Protein AF-A0A382STE0-F1 (afdb_monomer)

InterPro domains:
  IPR019546 Twin-arginine translocation pathway, signal sequence, bacterial/archaeal [TIGR01409] (2-25)

Secondary structure (DSSP, 8-state):
--HHHHHHHHHHHHHHHH---S-------PPP--S--------TT---HHHHTS---BSSTT-SS-SSSSBGGG-EEETTEEE-S-TTHHHHHHHHGGG---------S---HHHHHHHHHHS-SSTTPPPHHHHHHHT-SS--SSS-EE-SSS---TTSS--EE-SSHHHHHHHH-TTBSSTT---BSS-HHHHHHHHHT-

pLDDT: mean 85.58, std 11.62, range [49.97, 97.25]

Radius of gyration: 27.82 Å; Cα contacts (8 Å, |Δi|>4): 206; chains: 1; bounding box: 69×37×85 Å

Solvent-accessible surface area (backbone atoms only — not comparable to full-atom values): 12808 Å² total; per-residue (Å²): 135,62,70,71,58,51,53,56,51,52,53,53,53,52,46,64,76,66,50,75,88,56,87,70,77,78,87,75,58,71,76,78,83,85,68,87,83,84,85,86,84,76,67,82,91,65,74,63,49,47,62,50,71,55,47,45,44,24,93,50,97,80,55,79,87,52,89,35,93,52,48,49,86,57,48,42,79,54,86,97,40,47,34,24,84,43,93,64,43,61,64,49,47,71,73,38,50,95,80,58,84,87,76,95,74,79,91,56,90,60,89,46,67,73,49,28,51,38,15,77,40,41,81,36,77,59,84,61,55,36,10,57,68,30,48,60,42,35,71,46,90,81,62,61,99,74,53,34,76,41,75,62,94,58,72,40,27,70,78,56,41,75,75,45,78,41,94,48,71,66,56,51,44,36,65,75,36,74,56,35,74,40,68,91,44,90,55,49,80,59,56,68,78,52,49,54,54,53,61,75,70,96

Foldseek 3Di:
DDPVVVVVVVVVVVCVVVPPPDPPQPPPPPDDDPDDDDDDDDPPVDDPCCQAFVPFADCDPPDPPGPDDHHPVQFDDQPPTTHHPDPPRVVVCVVCVVPDDDDPDDDQVDPDPLQSLVCVQQVDSDPQRAGPQLVVLLVDPDHDPASAEDQDSGHRNNPSDDYDHDVDVLVVLCVVCVQAPGSVDPHGPDDPVVVVVVVVSD

Structure (mmCIF, N/CA/C/O backbone):
data_AF-A0A382STE0-F1
#
_entry.id   AF-A0A382STE0-F1
#
loop_
_atom_site.group_PDB
_atom_site.id
_atom_site.type_symbol
_atom_site.label_atom_id
_atom_site.label_alt_id
_atom_site.label_comp_id
_atom_site.label_asym_id
_atom_site.label_entity_id
_atom_site.label_seq_id
_atom_site.pdbx_PDB_ins_code
_atom_site.Cartn_x
_atom_site.Cartn_y
_atom_site.Cartn_z
_atom_site.occupancy
_atom_site.B_iso_or_equiv
_atom_site.auth_seq_id
_atom_site.auth_comp_id
_atom_site.auth_asym_id
_atom_site.auth_atom_id
_atom_site.pdbx_PDB_model_num
ATOM 1 N N . MET A 1 1 ? -41.209 17.299 59.995 1.00 57.88 1 MET A N 1
ATOM 2 C CA . MET A 1 1 ? -40.046 16.485 59.567 1.00 57.88 1 MET A CA 1
ATOM 3 C C . MET A 1 1 ? -38.788 17.028 60.222 1.00 57.88 1 MET A C 1
ATOM 5 O O . MET A 1 1 ? -38.593 18.236 60.226 1.00 57.88 1 MET A O 1
ATOM 9 N N . ASP A 1 2 ? -37.964 16.154 60.795 1.00 85.38 2 ASP A N 1
ATOM 10 C CA . ASP A 1 2 ? -36.730 16.538 61.486 1.00 85.38 2 ASP A CA 1
ATOM 11 C C . ASP A 1 2 ? -35.580 16.679 60.471 1.00 85.38 2 ASP A C 1
ATOM 13 O O . ASP A 1 2 ? -35.179 15.698 59.835 1.00 85.38 2 ASP A O 1
ATOM 17 N N . ARG A 1 3 ? -35.066 17.904 60.288 1.00 85.25 3 ARG A N 1
ATOM 18 C CA . ARG A 1 3 ? -34.041 18.250 59.278 1.00 85.25 3 ARG A CA 1
ATOM 19 C C . ARG A 1 3 ? -32.791 17.374 59.405 1.00 85.25 3 ARG A C 1
ATOM 21 O O . ARG A 1 3 ? -32.165 17.027 58.406 1.00 85.25 3 ARG A O 1
ATOM 28 N N . ARG A 1 4 ? -32.469 16.944 60.628 1.00 85.81 4 ARG A N 1
ATOM 29 C CA . ARG A 1 4 ? -31.326 16.069 60.914 1.00 85.81 4 ARG A CA 1
ATOM 30 C C . ARG A 1 4 ? -31.538 14.640 60.401 1.00 85.81 4 ARG A C 1
ATOM 32 O O . ARG A 1 4 ? -30.574 14.001 59.990 1.00 85.81 4 ARG A O 1
ATOM 39 N N . LYS A 1 5 ? -32.776 14.134 60.399 1.00 81.94 5 LYS A N 1
ATOM 40 C CA . LYS A 1 5 ? -33.103 12.813 59.829 1.00 81.94 5 LYS A CA 1
ATOM 41 C C . LYS A 1 5 ? -33.062 12.839 58.304 1.00 81.94 5 LYS A C 1
ATOM 43 O O . LYS A 1 5 ? -32.545 11.902 57.709 1.00 81.94 5 LYS A O 1
ATOM 48 N N . PHE A 1 6 ? -33.530 13.925 57.690 1.00 82.31 6 PHE A N 1
ATOM 49 C CA . PHE A 1 6 ? -33.483 14.096 56.237 1.00 82.31 6 PHE A CA 1
ATOM 50 C C . PHE A 1 6 ? -32.045 14.087 55.701 1.00 82.31 6 PHE A C 1
ATOM 52 O O . PHE A 1 6 ? -31.744 13.308 54.804 1.00 82.31 6 PHE A O 1
ATOM 59 N N . ILE A 1 7 ? -31.137 14.866 56.305 1.00 81.56 7 ILE A N 1
ATOM 60 C CA . ILE A 1 7 ? -29.724 14.900 55.887 1.00 81.56 7 ILE A CA 1
ATOM 61 C C . ILE A 1 7 ? -29.059 13.524 56.033 1.00 81.56 7 ILE A C 1
ATOM 63 O O . ILE A 1 7 ? -28.327 13.119 55.140 1.00 81.56 7 ILE A O 1
ATOM 67 N N . LYS A 1 8 ? -29.349 12.778 57.111 1.00 80.31 8 LYS A N 1
ATOM 68 C CA . LYS A 1 8 ? -28.814 11.419 57.319 1.00 80.31 8 LYS A CA 1
ATOM 69 C C . LYS A 1 8 ? -29.299 10.415 56.269 1.00 80.31 8 LYS A C 1
ATOM 71 O O . LYS A 1 8 ? -28.526 9.572 55.834 1.00 80.31 8 LYS A O 1
ATOM 76 N N . LEU A 1 9 ? -30.570 10.491 55.875 1.00 80.00 9 LEU A N 1
ATOM 77 C CA . LEU A 1 9 ? -31.117 9.635 54.819 1.00 80.00 9 LEU A CA 1
ATOM 78 C C . LEU A 1 9 ? -30.589 10.028 53.434 1.00 80.00 9 LEU A C 1
ATOM 80 O O . LEU A 1 9 ? -30.253 9.150 52.648 1.00 80.00 9 LEU 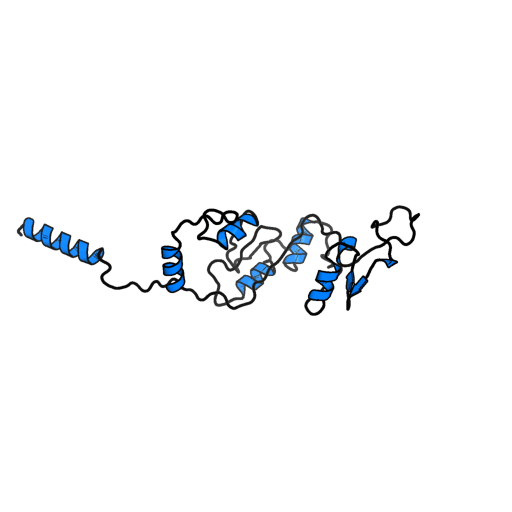A O 1
ATOM 84 N N . ALA A 1 10 ? -30.462 11.327 53.154 1.00 76.81 10 ALA A N 1
ATOM 85 C CA . ALA A 1 10 ? -29.923 11.821 51.890 1.00 76.81 10 ALA A CA 1
ATOM 86 C C . ALA A 1 10 ? -28.441 11.447 51.702 1.00 76.81 10 ALA A C 1
ATOM 88 O O . ALA A 1 10 ? -28.048 11.060 50.603 1.00 76.81 10 ALA A O 1
ATOM 89 N N . SER A 1 11 ? -27.625 11.493 52.762 1.00 69.62 11 SER A N 1
ATOM 90 C CA . SER A 1 11 ? -26.219 11.074 52.693 1.00 69.62 11 SER A CA 1
ATOM 91 C C . SER A 1 11 ? -26.050 9.558 52.541 1.00 69.62 11 SER A C 1
ATOM 93 O O . SER A 1 11 ? -25.183 9.123 51.786 1.00 69.62 11 SER A O 1
ATOM 95 N N . LEU A 1 12 ? -26.906 8.748 53.175 1.00 65.38 12 LEU A N 1
ATOM 96 C CA . LEU A 1 12 ? -26.939 7.292 52.968 1.00 65.38 12 LEU A CA 1
ATOM 97 C C . LEU A 1 12 ? -27.383 6.911 51.544 1.00 65.38 12 LEU A C 1
ATOM 99 O O . LEU A 1 12 ? -26.774 6.033 50.938 1.00 65.38 12 LEU A O 1
ATOM 103 N N . ALA A 1 13 ? -28.383 7.599 50.984 1.00 65.56 13 ALA A N 1
ATOM 104 C CA . ALA A 1 13 ? -28.821 7.390 49.600 1.00 65.56 13 ALA A CA 1
ATOM 105 C C . ALA A 1 13 ? -27.763 7.842 48.569 1.00 65.56 13 ALA A C 1
ATOM 107 O O . ALA A 1 13 ? -27.580 7.203 47.533 1.00 65.56 13 ALA A O 1
ATOM 108 N N . GLY A 1 14 ? -27.021 8.916 48.862 1.00 60.41 14 GLY A N 1
ATOM 109 C CA . GLY A 1 14 ? -25.887 9.360 48.043 1.00 60.41 14 GLY A CA 1
ATOM 110 C C . GLY A 1 14 ? -24.729 8.353 48.028 1.00 60.41 14 GLY A C 1
ATOM 111 O O . GLY A 1 14 ? -24.116 8.128 46.983 1.00 60.41 14 GLY A O 1
ATOM 112 N N . LEU A 1 15 ? -24.469 7.687 49.158 1.00 57.78 15 LEU A N 1
ATOM 113 C CA . LEU A 1 15 ? -23.477 6.610 49.265 1.00 57.78 15 LEU A CA 1
ATOM 114 C C . LEU A 1 15 ? -23.899 5.332 48.525 1.00 57.78 15 LEU A C 1
ATOM 116 O O . LEU A 1 15 ? -23.037 4.669 47.957 1.00 57.78 15 LEU A O 1
ATOM 120 N N . SER A 1 16 ? -25.193 5.003 48.448 1.00 57.22 16 SER A N 1
ATOM 121 C CA . SER A 1 16 ? -25.655 3.851 47.654 1.00 57.22 16 SER A CA 1
ATOM 122 C C . SER A 1 16 ? -25.651 4.105 46.140 1.00 57.22 16 SER A C 1
ATOM 124 O O . SER A 1 16 ? -25.619 3.154 45.368 1.00 57.22 16 SER A O 1
ATOM 126 N N . LEU A 1 17 ? -25.668 5.372 45.704 1.00 55.94 17 LEU A N 1
ATOM 127 C CA . LEU A 1 17 ? -25.545 5.754 44.288 1.00 55.94 17 LEU A CA 1
ATOM 128 C C . LEU A 1 17 ? -24.086 5.882 43.816 1.00 55.94 17 LEU A C 1
ATOM 130 O O . LEU A 1 17 ? -23.826 5.813 42.617 1.00 55.94 17 LEU A O 1
ATOM 134 N N . THR A 1 18 ? -23.135 6.068 44.738 1.00 56.75 18 THR A N 1
ATOM 135 C CA . THR A 1 18 ? -21.701 6.245 44.429 1.00 56.75 18 THR A CA 1
ATOM 136 C C . THR A 1 18 ? -20.853 5.026 44.794 1.00 56.75 18 THR A C 1
ATOM 138 O O . THR A 1 18 ? -19.838 4.762 44.148 1.00 56.75 18 THR A O 1
ATOM 141 N N . GLY A 1 19 ? -21.281 4.234 45.780 1.00 52.38 19 GLY A N 1
ATOM 142 C CA . GLY A 1 19 ? -20.666 2.966 46.141 1.00 52.38 19 GLY A CA 1
ATOM 143 C C . GLY A 1 19 ? -21.025 1.890 45.125 1.00 52.38 19 GLY A C 1
ATOM 144 O O . GLY A 1 19 ? -22.097 1.294 45.187 1.00 52.38 19 GLY A O 1
ATOM 145 N N . SER A 1 20 ? -20.115 1.621 44.192 1.00 54.19 20 SER A N 1
ATOM 146 C CA . SER A 1 20 ? -20.195 0.460 43.300 1.00 54.19 20 SER A CA 1
ATOM 147 C C . SER A 1 20 ? -19.995 -0.824 44.121 1.00 54.19 20 SER A C 1
ATOM 149 O O . SER A 1 20 ? -18.906 -1.380 44.154 1.00 54.19 20 SER A O 1
ATO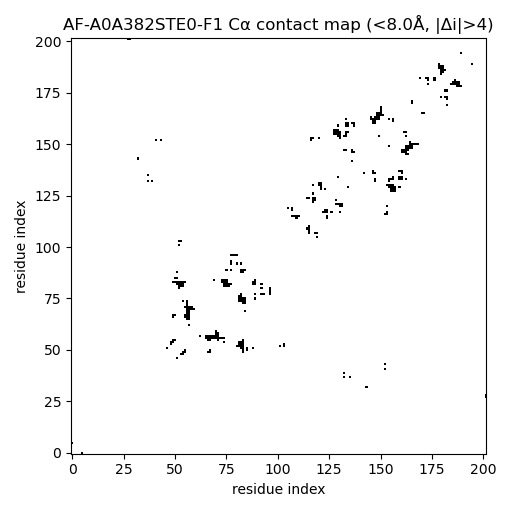M 151 N N . ALA A 1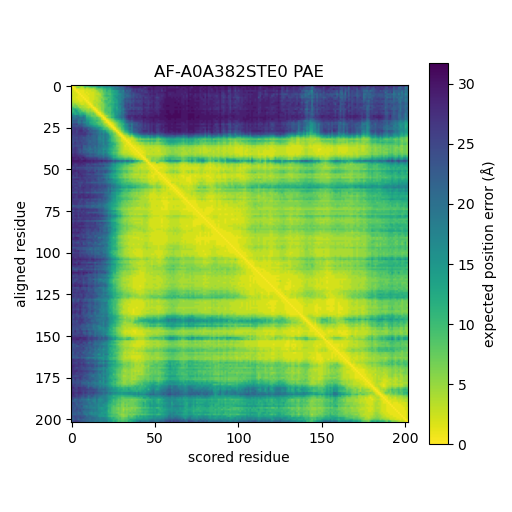 21 ? -21.028 -1.265 44.847 1.00 59.53 21 ALA A N 1
ATOM 152 C CA . ALA A 1 21 ? -21.003 -2.478 45.676 1.00 59.53 21 ALA A CA 1
ATOM 153 C C . ALA A 1 21 ? -21.113 -3.776 44.855 1.00 59.53 21 ALA A C 1
ATOM 155 O O . ALA A 1 21 ? -20.986 -4.870 45.396 1.00 59.53 21 ALA A O 1
ATOM 156 N N . PHE A 1 22 ? -21.336 -3.654 43.548 1.00 57.84 22 PHE A N 1
ATOM 157 C CA . PHE A 1 22 ? -21.327 -4.767 42.616 1.00 57.84 22 PHE A CA 1
ATOM 158 C C . PHE A 1 22 ? -20.125 -4.610 41.691 1.00 57.84 22 PHE A C 1
ATOM 160 O O . PHE A 1 22 ? -19.931 -3.506 41.166 1.00 57.84 22 PHE A O 1
ATOM 167 N N . PRO A 1 23 ? -19.325 -5.670 41.467 1.00 56.34 23 PRO A N 1
ATOM 168 C CA . PRO A 1 23 ? -18.342 -5.653 40.400 1.00 56.34 23 PRO A CA 1
ATOM 169 C C . PRO A 1 23 ? -19.106 -5.364 39.111 1.00 56.34 23 PRO A C 1
ATOM 171 O O . PRO A 1 23 ? -19.897 -6.183 38.644 1.00 56.34 23 PRO A O 1
ATOM 174 N N . ARG A 1 24 ? -18.931 -4.159 38.560 1.00 57.19 24 ARG A N 1
ATOM 175 C CA . ARG A 1 24 ? -19.343 -3.915 37.184 1.00 57.19 24 ARG A CA 1
ATOM 176 C C . ARG A 1 24 ? -18.464 -4.837 36.352 1.00 57.19 24 ARG A C 1
ATOM 178 O O . ARG A 1 24 ? -17.243 -4.697 36.458 1.00 57.19 24 ARG A O 1
ATOM 185 N N . PRO A 1 25 ? -19.028 -5.778 35.577 1.00 54.41 25 PRO A N 1
ATOM 186 C CA . PRO A 1 25 ? -18.217 -6.476 34.602 1.00 54.41 25 PRO A CA 1
ATOM 187 C C . PRO A 1 25 ? -17.551 -5.396 33.755 1.00 54.41 25 PRO A C 1
ATOM 189 O O . PRO A 1 25 ? -18.213 -4.477 33.262 1.00 54.41 25 PRO A O 1
ATOM 192 N N . LEU A 1 26 ? -16.226 -5.448 33.679 1.00 53.12 26 LEU A N 1
ATOM 193 C CA . LEU A 1 26 ? -15.481 -4.630 32.747 1.00 53.12 26 LEU A CA 1
ATOM 194 C C . LEU A 1 26 ? -15.868 -5.170 31.365 1.00 53.12 26 LEU A C 1
ATOM 196 O O . LEU A 1 26 ? -15.302 -6.150 30.900 1.00 53.12 26 LEU A O 1
ATOM 200 N N . LEU A 1 27 ? -16.904 -4.601 30.742 1.00 49.97 27 LEU A N 1
ATOM 201 C CA . LEU A 1 27 ? -17.409 -5.012 29.422 1.00 49.97 27 LEU A CA 1
ATOM 202 C C . LEU A 1 27 ? -16.452 -4.585 28.292 1.00 49.97 27 LEU A C 1
ATOM 204 O O . LEU A 1 27 ? -16.891 -4.166 27.226 1.00 49.97 27 LEU A O 1
ATOM 208 N N . ALA A 1 28 ? -15.145 -4.612 28.545 1.00 52.38 28 ALA A N 1
ATOM 209 C CA . ALA A 1 28 ? -14.129 -3.998 27.703 1.00 52.38 28 ALA A CA 1
ATOM 210 C C . ALA A 1 28 ? -13.093 -4.998 27.173 1.00 52.38 28 ALA A C 1
ATOM 212 O O . ALA A 1 28 ? -11.985 -4.593 26.833 1.00 52.38 28 ALA A O 1
ATOM 213 N N . SER A 1 29 ? -13.443 -6.278 27.048 1.00 51.91 29 SER A N 1
ATOM 214 C CA . SER A 1 29 ? -12.786 -7.145 26.070 1.00 51.91 29 SER A CA 1
ATOM 215 C C . SER A 1 29 ? -13.761 -7.414 24.927 1.00 51.91 29 SER A C 1
ATOM 217 O O . SER A 1 29 ? -14.450 -8.427 24.861 1.00 51.91 29 SER A O 1
ATOM 219 N N . THR A 1 30 ? -13.851 -6.470 23.984 1.00 55.94 30 THR A N 1
ATOM 220 C CA . THR A 1 30 ? -14.157 -6.907 22.616 1.00 55.94 30 THR A CA 1
ATOM 221 C C . THR A 1 30 ? -13.082 -7.924 22.241 1.00 55.94 30 THR A C 1
ATOM 223 O O . THR A 1 30 ? -11.904 -7.611 22.454 1.00 55.94 30 THR A O 1
ATOM 226 N N . PRO A 1 31 ? -13.451 -9.111 21.729 1.00 63.00 31 PRO A N 1
ATOM 227 C CA . PRO A 1 31 ? -12.475 -10.091 21.282 1.00 63.00 31 PRO A CA 1
ATOM 228 C C . PRO A 1 31 ? -11.462 -9.418 20.359 1.00 63.00 31 PRO A C 1
ATOM 230 O O . PRO A 1 31 ? -11.827 -8.565 19.541 1.00 63.00 31 PRO A O 1
ATOM 233 N N . SER A 1 32 ? -10.189 -9.783 20.501 1.00 71.25 32 SER A N 1
ATOM 234 C CA . SER A 1 32 ? -9.175 -9.390 19.527 1.00 71.25 32 SER A CA 1
ATOM 235 C C . SER A 1 32 ? -9.646 -9.809 18.139 1.00 71.25 32 SER A C 1
ATOM 237 O O . SER A 1 32 ? -10.194 -10.893 17.966 1.00 71.25 32 SER A O 1
ATOM 239 N N . PHE A 1 33 ? -9.457 -8.947 17.144 1.00 78.75 33 PHE A N 1
ATOM 240 C CA . PHE A 1 33 ? -9.843 -9.282 15.782 1.00 78.75 33 PHE A CA 1
ATOM 241 C C . PHE A 1 33 ? -9.010 -10.475 15.286 1.00 78.75 33 PHE A C 1
ATOM 243 O O . PHE A 1 33 ? -7.791 -10.372 15.162 1.00 78.75 33 PHE A O 1
ATOM 250 N N . GLU A 1 34 ? -9.679 -11.599 15.018 1.00 80.50 34 GLU A N 1
ATOM 251 C CA . GLU A 1 34 ? -9.050 -12.855 14.571 1.00 80.50 34 GLU A CA 1
ATOM 252 C C . GLU A 1 34 ? -8.951 -12.968 13.039 1.00 80.50 34 GLU A C 1
ATOM 254 O O . GLU A 1 34 ? -8.375 -13.914 12.505 1.00 80.50 34 GLU A O 1
ATOM 259 N N . GLY A 1 35 ? -9.540 -12.018 12.309 1.00 82.19 35 GLY A N 1
ATOM 260 C CA . GLY A 1 35 ? -9.515 -12.000 10.851 1.00 82.19 35 GLY A CA 1
ATOM 261 C C . GLY A 1 35 ? -8.209 -11.447 10.261 1.00 82.19 35 GLY A C 1
ATOM 262 O O . GLY A 1 35 ? -7.346 -10.937 10.976 1.00 82.19 35 GLY A O 1
ATOM 263 N N . PRO A 1 36 ? -8.069 -11.487 8.924 1.00 85.75 36 PRO A N 1
ATOM 264 C CA . PRO A 1 36 ? -6.917 -10.907 8.247 1.00 85.75 36 PRO A CA 1
ATOM 265 C C . PRO A 1 36 ? -6.960 -9.378 8.298 1.00 85.75 36 PRO A C 1
ATOM 267 O O . PRO A 1 36 ? -7.988 -8.762 7.996 1.00 85.75 36 PRO A O 1
ATOM 270 N N . TYR A 1 37 ? -5.819 -8.767 8.609 1.00 88.00 37 TYR A N 1
ATOM 271 C CA . TYR A 1 37 ? -5.611 -7.332 8.453 1.00 88.00 37 TYR A CA 1
ATOM 272 C C . TYR A 1 37 ? -5.312 -7.014 6.989 1.00 88.00 37 TYR A C 1
ATOM 274 O O . TYR A 1 37 ? -4.460 -7.645 6.368 1.00 88.00 37 TYR A O 1
ATOM 282 N N . TRP A 1 38 ? -6.007 -6.019 6.440 1.00 91.06 38 TRP A N 1
ATOM 283 C CA . TRP A 1 38 ? -5.773 -5.543 5.081 1.00 91.06 38 TRP A CA 1
ATOM 284 C C . TRP A 1 38 ? -4.927 -4.281 5.129 1.00 91.06 38 TRP A C 1
ATOM 286 O O . TRP A 1 38 ? -5.378 -3.242 5.608 1.00 91.06 38 TRP A O 1
ATOM 296 N N . VAL A 1 39 ? -3.701 -4.378 4.622 1.00 91.38 39 VAL A N 1
ATOM 297 C CA . VAL A 1 39 ? -2.791 -3.240 4.497 1.00 91.38 39 VAL A CA 1
ATOM 298 C C . VAL A 1 39 ? -2.772 -2.811 3.039 1.00 91.38 39 VAL A C 1
ATOM 300 O O . VAL A 1 39 ? -2.444 -3.594 2.151 1.00 91.38 39 VAL A O 1
ATOM 303 N N . THR A 1 40 ? -3.152 -1.564 2.784 1.00 91.75 40 THR A N 1
ATOM 304 C CA . THR A 1 40 ? -3.146 -0.976 1.444 1.00 91.75 40 THR A CA 1
ATOM 305 C C . THR A 1 40 ? -2.145 0.167 1.422 1.00 91.75 40 THR A C 1
ATOM 307 O O . THR A 1 40 ? -2.281 1.121 2.184 1.00 91.75 40 THR A O 1
ATOM 310 N N . ILE A 1 41 ? -1.125 0.062 0.571 1.00 90.06 41 ILE A N 1
ATOM 311 C CA . ILE A 1 41 ? -0.032 1.035 0.497 1.00 90.06 41 ILE A CA 1
ATOM 312 C C . ILE A 1 41 ? -0.100 1.738 -0.852 1.00 90.06 41 ILE A C 1
ATOM 314 O O . ILE A 1 41 ? -0.060 1.098 -1.901 1.00 90.06 41 ILE A O 1
ATOM 318 N N . HIS A 1 42 ? -0.170 3.066 -0.821 1.00 89.12 42 HIS A N 1
ATOM 319 C CA . HIS A 1 42 ? -0.014 3.896 -2.006 1.00 89.12 42 HIS A CA 1
ATOM 320 C C . HIS A 1 42 ? 1.345 4.594 -1.969 1.00 89.12 42 HIS A C 1
ATOM 322 O O . HIS A 1 42 ? 1.553 5.528 -1.198 1.00 89.12 42 HIS A O 1
ATOM 328 N N . ALA A 1 43 ? 2.262 4.159 -2.829 1.00 86.69 43 ALA A N 1
ATOM 329 C CA . ALA A 1 43 ? 3.557 4.803 -3.016 1.00 86.69 43 ALA A CA 1
ATOM 330 C C . ALA A 1 43 ? 3.437 6.029 -3.943 1.00 86.69 43 ALA A C 1
ATOM 332 O O . ALA A 1 43 ? 3.882 6.019 -5.093 1.00 86.69 43 ALA A O 1
ATOM 333 N N . GLY A 1 44 ? 2.785 7.087 -3.452 1.00 78.50 44 GLY A N 1
ATOM 334 C CA . GLY A 1 44 ? 2.686 8.365 -4.159 1.00 78.50 44 GLY A CA 1
ATOM 335 C C . GLY A 1 44 ? 4.070 9.000 -4.317 1.00 78.50 44 GLY A C 1
ATOM 336 O O . GLY A 1 44 ? 4.757 9.224 -3.328 1.00 78.50 44 GLY A O 1
ATOM 337 N N . GLY A 1 45 ? 4.491 9.261 -5.554 1.00 76.06 45 GLY A N 1
ATOM 338 C CA . GLY A 1 45 ? 5.865 9.681 -5.875 1.00 76.06 45 GLY A CA 1
ATOM 339 C C . GLY A 1 45 ? 6.676 8.626 -6.632 1.00 76.06 45 GLY A C 1
ATOM 340 O O . GLY A 1 45 ? 7.713 8.964 -7.188 1.00 76.06 45 GLY A O 1
ATOM 341 N N . GLY A 1 46 ? 6.147 7.401 -6.741 1.00 67.94 46 GLY A N 1
ATOM 342 C CA . GLY A 1 46 ? 6.661 6.347 -7.611 1.00 67.94 46 GLY A CA 1
ATOM 343 C C . GLY A 1 46 ? 7.674 5.440 -6.919 1.00 67.94 46 GLY A C 1
ATOM 344 O O . GLY A 1 46 ? 8.726 5.877 -6.466 1.00 67.94 46 GLY A O 1
ATOM 345 N N . TRP A 1 47 ? 7.368 4.147 -6.876 1.00 79.06 47 TRP A N 1
ATOM 346 C CA . TRP A 1 47 ? 8.420 3.135 -6.868 1.00 79.06 47 TRP A CA 1
ATOM 347 C C . TRP A 1 47 ? 8.921 2.989 -8.293 1.00 79.06 47 TRP A C 1
ATOM 349 O O . TRP A 1 47 ? 8.099 2.937 -9.205 1.00 79.06 47 TRP A O 1
ATOM 359 N N . ASP A 1 48 ? 10.234 2.923 -8.489 1.00 87.50 48 ASP A N 1
ATOM 360 C CA . ASP A 1 48 ? 10.787 2.588 -9.794 1.00 87.50 48 ASP A CA 1
ATOM 361 C C . ASP A 1 48 ? 10.556 1.088 -10.048 1.00 87.50 48 ASP A C 1
ATOM 363 O O . ASP A 1 48 ? 11.205 0.252 -9.405 1.00 87.50 48 ASP A O 1
ATOM 367 N N . PRO A 1 49 ? 9.640 0.702 -10.959 1.00 87.62 49 PRO A N 1
ATOM 368 C CA . PRO A 1 49 ? 9.362 -0.708 -11.212 1.00 87.62 49 PRO A CA 1
ATOM 369 C C . PRO A 1 49 ? 10.599 -1.423 -11.757 1.00 87.62 49 PRO A C 1
ATOM 371 O O . PRO A 1 49 ? 10.768 -2.623 -11.534 1.00 87.62 49 PRO A O 1
ATOM 374 N N . THR A 1 50 ? 11.496 -0.676 -12.405 1.00 91.75 50 THR A N 1
ATOM 375 C CA . THR A 1 50 ? 12.737 -1.182 -12.985 1.00 91.75 50 THR A CA 1
ATOM 376 C C . THR A 1 50 ? 13.804 -1.483 -11.939 1.00 91.75 50 THR A C 1
ATOM 378 O O . THR A 1 50 ? 14.785 -2.151 -12.249 1.00 91.75 50 THR A O 1
ATOM 381 N N . LEU A 1 51 ? 13.600 -1.081 -10.685 1.00 90.19 51 LEU A N 1
ATOM 382 C CA . LEU A 1 51 ? 14.417 -1.509 -9.551 1.00 90.19 51 LEU A CA 1
ATOM 383 C C . LEU A 1 51 ? 13.777 -2.645 -8.747 1.00 90.19 51 LEU A C 1
ATOM 385 O O . LEU A 1 51 ? 14.454 -3.208 -7.895 1.00 90.19 51 LEU A O 1
ATOM 389 N N . LEU A 1 52 ? 12.511 -3.004 -8.996 1.00 86.75 52 LEU A N 1
ATOM 390 C CA . LEU A 1 52 ? 11.761 -3.938 -8.149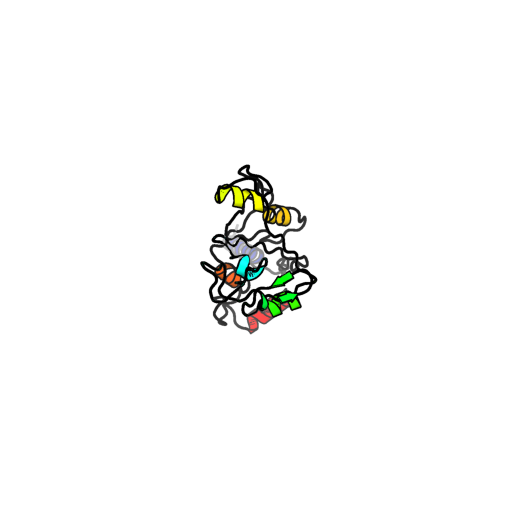 1.00 86.75 52 LEU A CA 1
ATOM 391 C C . LEU A 1 52 ? 11.226 -5.159 -8.904 1.00 86.75 52 LEU A C 1
ATOM 393 O O . LEU A 1 52 ? 11.692 -6.268 -8.657 1.00 86.75 52 LEU A O 1
ATOM 397 N N . CYS A 1 53 ? 10.235 -4.968 -9.778 1.00 86.19 53 CYS A N 1
ATOM 398 C CA . CYS A 1 53 ? 9.403 -6.053 -10.312 1.00 86.19 53 CYS A CA 1
ATOM 399 C C . CYS A 1 53 ? 9.343 -6.129 -11.849 1.00 86.19 53 CYS A C 1
ATOM 401 O O . CYS A 1 53 ? 8.751 -7.061 -12.396 1.00 86.19 53 CYS A O 1
ATOM 403 N N . ASP A 1 54 ? 9.975 -5.184 -12.547 1.00 91.56 54 ASP A N 1
ATOM 404 C CA . ASP A 1 54 ? 10.210 -5.232 -13.992 1.00 91.56 54 ASP A CA 1
ATOM 405 C C . ASP A 1 54 ? 11.636 -4.750 -14.335 1.00 91.56 54 ASP A C 1
ATOM 407 O O . ASP A 1 54 ? 11.813 -3.722 -14.999 1.00 91.56 54 ASP A O 1
ATOM 411 N N . PRO A 1 55 ? 12.680 -5.448 -13.844 1.00 94.25 55 PRO A N 1
ATOM 412 C CA . PRO A 1 55 ? 14.052 -4.968 -13.898 1.00 94.25 55 PRO A CA 1
ATOM 413 C C . PRO A 1 55 ? 14.560 -4.733 -15.320 1.00 94.25 55 PRO A C 1
ATOM 415 O O . PRO A 1 55 ? 14.388 -5.569 -16.215 1.00 94.25 55 PRO A O 1
ATOM 418 N N . LYS A 1 56 ? 15.239 -3.597 -15.512 1.00 94.50 56 LYS A N 1
ATOM 419 C CA . LYS A 1 56 ? 15.866 -3.182 -16.774 1.00 94.50 56 LYS A CA 1
ATOM 420 C C . LYS A 1 56 ? 17.358 -2.950 -16.548 1.00 94.50 56 LYS A C 1
ATOM 422 O O . LYS A 1 56 ? 17.756 -1.865 -16.136 1.00 94.50 56 LYS A O 1
ATOM 427 N N . GLY A 1 57 ? 18.165 -3.973 -16.808 1.00 93.75 57 GLY A N 1
ATOM 428 C CA . GLY A 1 57 ? 19.625 -3.876 -16.755 1.00 93.75 57 GLY A CA 1
ATOM 429 C C . GLY A 1 57 ? 20.214 -3.340 -18.057 1.00 93.75 57 GLY A C 1
ATOM 430 O O . GLY A 1 57 ? 19.577 -3.404 -19.115 1.00 93.75 57 GLY A O 1
ATOM 431 N N . ARG A 1 58 ? 21.445 -2.834 -17.991 1.00 95.25 58 ARG A N 1
ATOM 432 C CA . ARG A 1 58 ? 22.197 -2.442 -19.188 1.00 95.25 58 ARG A CA 1
ATOM 433 C C . ARG A 1 58 ? 22.704 -3.676 -19.946 1.00 95.25 58 ARG A C 1
ATOM 435 O O . ARG A 1 58 ? 22.999 -4.712 -19.348 1.00 95.25 58 ARG A O 1
ATOM 442 N N . THR A 1 59 ? 22.813 -3.573 -21.267 1.00 94.62 59 THR A N 1
ATOM 443 C CA . THR A 1 59 ? 23.315 -4.649 -22.141 1.00 94.62 59 THR A CA 1
ATOM 444 C C . THR A 1 59 ? 24.828 -4.599 -22.339 1.00 94.62 59 THR A C 1
ATOM 446 O O . THR A 1 59 ? 25.426 -5.588 -22.756 1.00 94.62 59 THR A O 1
ATOM 449 N N . SER A 1 60 ? 25.455 -3.448 -22.089 1.00 93.00 60 SER A N 1
ATOM 450 C CA . SER A 1 60 ? 26.907 -3.275 -22.136 1.00 93.00 60 SER A CA 1
ATOM 451 C C . SER A 1 60 ? 27.352 -2.105 -21.257 1.00 93.00 60 SER A C 1
ATOM 453 O O . SER A 1 60 ? 26.589 -1.173 -21.000 1.00 93.00 60 SER A O 1
ATOM 455 N N . ALA A 1 61 ? 28.623 -2.110 -20.845 1.00 89.06 61 ALA A N 1
ATOM 456 C CA . ALA A 1 61 ? 29.212 -1.029 -20.048 1.00 89.06 61 ALA A CA 1
ATOM 457 C C . ALA A 1 61 ? 29.237 0.334 -20.772 1.00 89.06 61 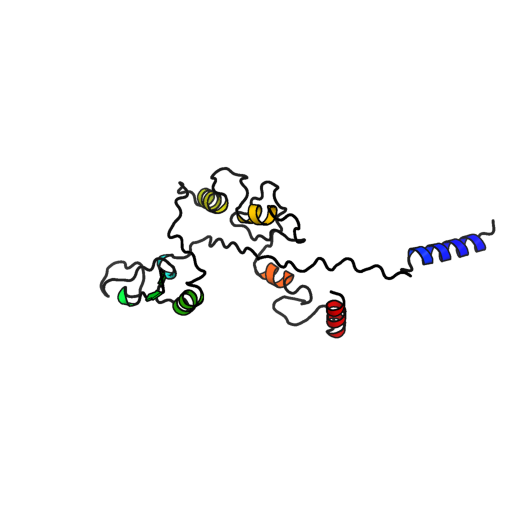ALA A C 1
ATOM 459 O O . ALA A 1 61 ? 29.324 1.370 -20.121 1.00 89.06 61 ALA A O 1
ATOM 460 N N . SER A 1 62 ? 29.170 0.336 -22.107 1.00 92.31 62 SER A N 1
ATOM 461 C CA . SER A 1 62 ? 29.165 1.534 -22.953 1.00 92.31 62 SER A CA 1
ATOM 462 C C . SER A 1 62 ? 27.775 1.919 -23.468 1.00 92.31 62 SER A C 1
ATOM 464 O O . SER A 1 62 ? 27.678 2.771 -24.352 1.00 92.31 62 SER A O 1
ATOM 466 N N . GLN A 1 63 ? 26.705 1.288 -22.969 1.00 93.25 63 GLN A N 1
ATOM 467 C CA . GLN A 1 63 ? 25.345 1.630 -23.373 1.00 93.25 63 GLN A CA 1
ATOM 468 C C . GLN A 1 63 ? 25.055 3.109 -23.048 1.00 93.25 63 GLN A C 1
ATOM 470 O O . GLN A 1 63 ? 25.213 3.506 -21.892 1.00 93.25 63 GLN A O 1
ATOM 475 N N . PRO A 1 64 ? 24.618 3.923 -24.028 1.00 92.44 64 PRO A N 1
ATOM 476 C CA . PRO A 1 64 ? 24.165 5.282 -23.754 1.00 92.44 64 PRO A CA 1
ATOM 477 C C . PRO A 1 64 ? 22.830 5.254 -22.996 1.00 92.44 64 PRO A C 1
ATOM 479 O O . PRO A 1 64 ? 21.957 4.447 -23.317 1.00 92.44 64 PRO A O 1
ATOM 482 N N . ASP A 1 65 ? 22.698 6.131 -21.999 1.00 92.75 65 ASP A N 1
ATOM 483 C CA . ASP A 1 65 ? 21.483 6.362 -21.202 1.00 92.75 65 ASP A CA 1
ATOM 484 C C . ASP A 1 65 ? 20.792 5.076 -20.691 1.00 92.75 65 ASP A C 1
ATOM 486 O O . ASP A 1 65 ? 19.620 4.825 -20.996 1.00 92.75 65 ASP A O 1
ATOM 490 N N . PRO A 1 66 ? 21.497 4.208 -19.936 1.00 93.25 66 PRO A N 1
ATOM 491 C CA . PRO A 1 66 ? 20.893 2.992 -19.416 1.00 93.25 66 PRO A CA 1
ATOM 492 C C . PRO A 1 66 ? 19.844 3.326 -18.347 1.00 93.25 66 PRO A C 1
ATOM 494 O O . PRO A 1 66 ? 20.029 4.236 -17.542 1.00 93.25 66 PRO A O 1
ATOM 497 N N . VAL A 1 67 ? 18.760 2.545 -18.311 1.00 92.62 67 VAL A N 1
ATOM 498 C CA . VAL A 1 67 ? 17.681 2.715 -17.321 1.00 92.62 67 VAL A CA 1
ATOM 499 C C . VAL A 1 67 ? 18.207 2.521 -15.895 1.00 92.62 67 VAL A C 1
ATOM 501 O O . VAL A 1 67 ? 17.877 3.301 -15.012 1.00 92.62 67 VAL A O 1
ATOM 504 N N . ASN A 1 68 ? 19.062 1.513 -15.687 1.00 93.44 68 ASN A N 1
ATOM 505 C CA . ASN A 1 68 ? 19.729 1.243 -14.414 1.00 93.44 68 ASN A CA 1
ATOM 506 C C . ASN A 1 68 ? 21.226 0.978 -14.600 1.00 93.44 68 ASN A C 1
ATOM 508 O O . ASN A 1 68 ? 21.707 0.722 -15.703 1.00 93.44 68 ASN A O 1
ATOM 512 N N . SER A 1 69 ? 21.967 1.002 -13.491 1.00 90.69 69 SER A N 1
ATOM 513 C CA . SER A 1 69 ? 23.422 0.814 -13.464 1.00 90.69 69 SER A CA 1
ATOM 514 C C . SER A 1 69 ? 23.887 -0.647 -13.474 1.00 90.69 69 SER A C 1
ATOM 516 O O . SER A 1 69 ? 25.052 -0.891 -13.790 1.00 90.69 69 SER A O 1
ATOM 518 N N . TYR A 1 70 ? 23.016 -1.598 -13.126 1.00 94.00 70 TYR A N 1
ATOM 519 C CA . TYR A 1 70 ? 23.344 -3.024 -13.079 1.00 94.00 70 TYR A CA 1
ATOM 520 C C . TYR A 1 70 ? 23.232 -3.690 -14.454 1.00 94.00 70 TYR A C 1
ATOM 522 O O . TYR A 1 70 ? 22.489 -3.227 -15.329 1.00 94.00 70 TYR A O 1
ATOM 530 N N . ASP A 1 71 ? 23.962 -4.788 -14.649 1.00 95.44 71 ASP A N 1
ATOM 531 C CA . ASP A 1 71 ? 23.974 -5.516 -15.914 1.00 95.44 71 ASP A CA 1
ATOM 532 C C . ASP A 1 71 ? 22.749 -6.430 -16.039 1.00 95.44 71 ASP A C 1
ATOM 534 O O . ASP A 1 71 ? 22.227 -6.961 -15.060 1.00 95.44 71 ASP A O 1
ATOM 538 N N . VAL A 1 72 ? 22.266 -6.642 -17.266 1.00 95.88 72 VAL A N 1
ATOM 539 C CA . VAL A 1 72 ? 21.136 -7.556 -17.525 1.00 95.88 72 VAL A CA 1
ATOM 540 C C . VAL A 1 72 ? 21.404 -8.979 -17.017 1.00 95.88 72 VAL A C 1
ATOM 542 O O . VAL A 1 72 ? 20.467 -9.682 -16.652 1.00 95.88 72 VAL A O 1
ATOM 545 N N . ALA A 1 73 ? 22.677 -9.381 -16.971 1.00 95.50 73 ALA A N 1
ATOM 546 C CA . ALA A 1 73 ? 23.120 -10.676 -16.464 1.00 95.50 73 ALA A CA 1
ATOM 547 C C . ALA A 1 73 ? 22.984 -10.816 -14.937 1.00 95.50 73 ALA A C 1
ATOM 549 O O . ALA A 1 73 ? 22.962 -11.939 -14.443 1.00 95.50 73 ALA A O 1
ATOM 550 N N . ASP A 1 74 ? 22.865 -9.702 -14.208 1.00 95.31 74 ASP A N 1
ATOM 551 C CA . ASP A 1 74 ? 22.712 -9.691 -12.750 1.00 95.31 74 ASP A CA 1
ATOM 552 C C . ASP A 1 74 ? 21.239 -9.804 -12.316 1.00 95.31 74 ASP A C 1
ATOM 554 O O . ASP A 1 74 ? 20.937 -9.884 -11.126 1.00 95.31 74 ASP A O 1
ATOM 558 N N . ILE A 1 75 ? 20.300 -9.788 -13.269 1.00 96.81 75 ILE A N 1
ATOM 559 C CA . ILE A 1 75 ? 18.877 -9.991 -12.993 1.00 96.81 75 ILE A CA 1
ATOM 560 C C . ILE A 1 75 ? 18.647 -11.466 -12.671 1.00 96.81 75 ILE A C 1
ATOM 562 O O . ILE A 1 75 ? 18.987 -12.343 -13.463 1.00 96.81 75 ILE A O 1
ATOM 566 N N . LEU A 1 76 ? 18.019 -11.725 -11.529 1.00 94.69 76 LEU A N 1
ATOM 567 C CA . LEU A 1 76 ? 17.716 -13.076 -11.070 1.00 94.69 76 LEU A CA 1
ATOM 568 C C . LEU A 1 76 ? 16.305 -13.488 -11.487 1.00 94.69 76 LEU A C 1
ATOM 570 O O . LEU A 1 76 ? 15.377 -12.682 -11.426 1.00 94.69 76 LEU A O 1
ATOM 574 N N . ASP A 1 77 ? 16.131 -14.760 -11.829 1.00 95.38 77 ASP A N 1
ATOM 575 C CA . ASP A 1 77 ? 14.816 -15.369 -12.012 1.00 95.38 77 ASP A CA 1
ATOM 576 C C . ASP A 1 77 ? 14.457 -16.177 -10.756 1.00 95.38 77 ASP A C 1
ATOM 578 O O . ASP A 1 77 ? 15.118 -17.161 -10.418 1.00 95.38 77 ASP A O 1
ATOM 582 N N . ILE A 1 78 ? 13.410 -15.752 -10.045 1.00 94.88 78 ILE A N 1
ATOM 583 C CA . ILE A 1 78 ? 12.911 -16.402 -8.827 1.00 94.88 78 ILE A CA 1
ATOM 584 C C . ILE A 1 78 ? 11.440 -16.749 -9.047 1.00 94.88 78 ILE A C 1
ATOM 586 O O . ILE A 1 78 ? 10.554 -15.895 -8.966 1.00 94.88 78 ILE A O 1
ATOM 590 N N . GLY A 1 79 ? 11.169 -18.020 -9.350 1.00 92.75 79 GLY A N 1
ATOM 591 C CA . GLY A 1 79 ? 9.829 -18.462 -9.737 1.00 92.75 79 GLY A CA 1
ATOM 592 C C . GLY A 1 79 ? 9.340 -17.701 -10.981 1.00 92.75 79 GLY A C 1
ATOM 593 O O . GLY A 1 79 ? 10.047 -17.697 -11.987 1.00 92.75 79 GLY A O 1
ATOM 594 N N . PRO A 1 80 ? 8.157 -17.058 -10.948 1.00 92.62 80 PRO A N 1
ATOM 595 C CA . PRO A 1 80 ? 7.664 -16.249 -12.064 1.00 92.62 80 PRO A CA 1
ATOM 596 C C . PRO A 1 80 ? 8.234 -14.816 -12.092 1.00 92.62 80 PRO A C 1
ATOM 598 O O . PRO A 1 80 ? 7.843 -14.032 -12.958 1.00 92.62 80 PRO A O 1
ATOM 601 N N . PHE A 1 81 ? 9.099 -14.436 -11.144 1.00 94.94 81 PHE A N 1
ATOM 602 C CA . PHE A 1 81 ? 9.563 -13.058 -10.978 1.00 94.94 81 PHE A CA 1
ATOM 603 C C . PHE A 1 81 ? 10.970 -12.854 -11.528 1.00 94.94 81 PHE A C 1
ATOM 605 O O . PHE A 1 81 ? 11.878 -13.632 -11.243 1.00 94.94 81 PHE A O 1
ATOM 612 N N . ARG A 1 82 ? 11.152 -11.737 -12.237 1.00 94.25 82 ARG A N 1
ATOM 613 C CA . ARG A 1 82 ? 12.468 -11.186 -12.568 1.00 94.25 82 ARG A CA 1
ATOM 614 C C . ARG A 1 82 ? 12.837 -10.166 -11.502 1.00 94.25 82 ARG A C 1
ATOM 616 O O . ARG A 1 82 ? 12.083 -9.220 -11.279 1.00 94.25 82 ARG A O 1
ATOM 623 N N . VAL A 1 83 ? 13.977 -10.351 -10.853 1.00 94.12 83 VAL A N 1
ATOM 624 C CA . VAL A 1 83 ? 14.353 -9.624 -9.639 1.00 94.12 83 VAL A CA 1
ATOM 625 C C . VAL A 1 83 ? 15.628 -8.830 -9.879 1.00 94.12 83 VAL A C 1
ATOM 627 O O . VAL A 1 83 ? 16.649 -9.375 -10.299 1.00 94.12 83 VAL A O 1
ATOM 630 N N . ALA A 1 84 ? 15.559 -7.521 -9.628 1.00 94.56 84 ALA A N 1
ATOM 631 C CA . ALA A 1 84 ? 16.717 -6.640 -9.728 1.00 94.56 84 ALA A CA 1
ATOM 632 C C . ALA A 1 84 ? 17.777 -6.995 -8.665 1.00 94.56 84 ALA A C 1
ATOM 634 O O . ALA A 1 84 ? 17.403 -7.363 -7.545 1.00 94.56 84 ALA A O 1
ATOM 635 N N . PRO A 1 85 ? 19.078 -6.798 -8.949 1.00 93.56 85 PRO A N 1
ATOM 636 C CA . PRO A 1 85 ? 20.174 -7.025 -8.003 1.00 93.56 85 PRO A CA 1
ATOM 637 C C . PRO A 1 85 ? 20.274 -5.894 -6.962 1.00 93.56 85 PRO A C 1
ATOM 639 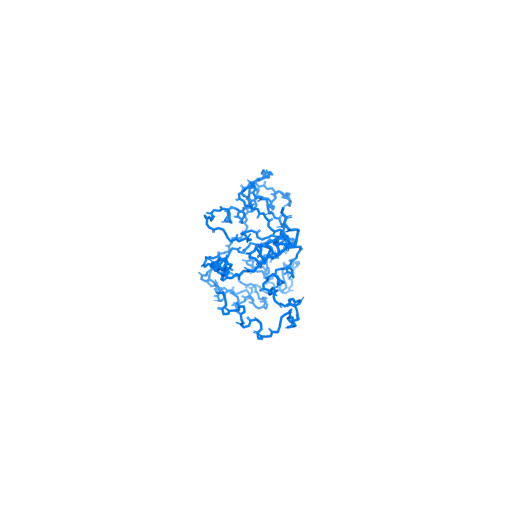O O . PRO A 1 85 ? 21.295 -5.223 -6.817 1.00 93.56 85 PRO A O 1
ATOM 642 N N . VAL A 1 86 ? 19.183 -5.656 -6.237 1.00 92.88 86 VAL A N 1
ATOM 643 C CA . VAL A 1 86 ? 19.097 -4.686 -5.145 1.00 92.88 86 VAL A CA 1
ATOM 644 C C . VAL A 1 86 ? 19.129 -5.438 -3.820 1.00 92.88 86 VAL A C 1
ATOM 646 O O . VAL A 1 86 ? 18.487 -6.479 -3.652 1.00 92.88 86 VAL A O 1
ATOM 649 N N . THR A 1 87 ? 19.889 -4.911 -2.862 1.00 94.06 87 THR A N 1
ATOM 650 C CA . THR A 1 87 ? 20.060 -5.518 -1.539 1.00 94.06 87 THR A CA 1
ATOM 651 C C . THR A 1 87 ? 18.712 -5.848 -0.898 1.00 94.06 87 THR A C 1
ATOM 653 O O . THR A 1 87 ? 17.856 -4.984 -0.736 1.00 94.06 87 THR A O 1
ATOM 656 N N . GLY A 1 88 ? 18.535 -7.113 -0.511 1.00 94.06 88 GLY A N 1
ATOM 657 C CA . GLY A 1 88 ? 17.322 -7.615 0.139 1.00 94.06 88 GLY A CA 1
ATOM 658 C C . GLY A 1 88 ? 16.227 -8.105 -0.813 1.00 94.06 88 GLY A C 1
ATOM 659 O O . GLY A 1 88 ? 15.374 -8.873 -0.370 1.00 94.06 88 GLY A O 1
ATOM 660 N N . HIS A 1 89 ? 16.261 -7.755 -2.105 1.00 93.94 89 HIS A N 1
ATOM 661 C CA . HIS A 1 89 ? 15.225 -8.184 -3.053 1.00 93.94 89 HIS A CA 1
ATOM 662 C C . HIS A 1 89 ? 15.233 -9.699 -3.244 1.00 93.94 89 HIS A C 1
ATOM 664 O O . HIS A 1 89 ? 14.189 -10.325 -3.094 1.00 93.94 89 HIS A O 1
ATOM 670 N N . GLN A 1 90 ? 16.399 -10.307 -3.480 1.00 94.50 90 GLN A N 1
ATOM 671 C CA . GLN A 1 90 ? 16.510 -11.764 -3.605 1.00 94.50 90 GLN A CA 1
ATOM 672 C C . GLN A 1 90 ? 15.856 -12.486 -2.416 1.00 94.50 90 GLN A C 1
ATOM 674 O O . GLN A 1 90 ? 14.944 -13.283 -2.611 1.00 94.50 90 GLN A O 1
ATOM 679 N N . ALA A 1 91 ? 16.243 -12.131 -1.187 1.00 96.69 91 ALA A N 1
ATOM 680 C CA . ALA A 1 91 ? 15.694 -12.738 0.024 1.00 96.69 91 ALA A CA 1
ATOM 681 C C . ALA A 1 91 ? 14.175 -12.518 0.167 1.00 96.69 91 ALA A C 1
ATOM 683 O O . ALA A 1 91 ? 13.464 -13.405 0.638 1.00 96.69 91 ALA A O 1
ATOM 684 N N . PHE A 1 92 ? 13.663 -11.351 -0.240 1.00 95.38 92 PHE A N 1
ATOM 685 C CA . PHE A 1 92 ? 12.227 -11.068 -0.245 1.00 95.38 92 PHE A CA 1
ATOM 686 C C . PHE A 1 92 ? 11.475 -11.981 -1.223 1.00 95.38 92 PHE A C 1
ATOM 688 O O . PHE A 1 92 ? 10.519 -12.647 -0.829 1.00 95.38 92 P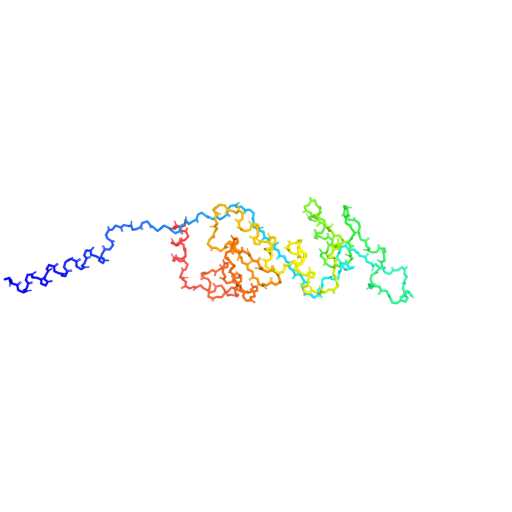HE A O 1
ATOM 695 N N . PHE A 1 93 ? 11.912 -12.045 -2.481 1.00 95.62 93 PHE A N 1
ATOM 696 C CA . PHE A 1 93 ? 11.231 -12.839 -3.502 1.00 95.62 93 PHE A CA 1
ATOM 697 C C . PHE A 1 93 ? 11.369 -14.343 -3.245 1.00 95.62 93 PHE A C 1
ATOM 699 O O . PHE A 1 93 ? 10.388 -15.066 -3.390 1.00 95.62 93 PHE A O 1
ATOM 706 N N . GLU A 1 94 ? 12.526 -14.824 -2.786 1.00 95.94 94 GLU A N 1
ATOM 707 C CA . GLU A 1 94 ? 12.689 -16.225 -2.370 1.00 95.94 94 GLU A CA 1
ATOM 708 C C . GLU A 1 94 ? 11.708 -16.588 -1.251 1.00 95.94 94 GLU A C 1
ATOM 710 O O . GLU A 1 94 ? 11.069 -17.638 -1.305 1.00 95.94 94 GLU A O 1
ATOM 715 N N . ARG A 1 95 ? 11.537 -15.693 -0.270 1.00 97.25 95 ARG A N 1
ATOM 716 C CA . ARG A 1 95 ? 10.650 -15.920 0.873 1.00 97.25 95 ARG A CA 1
ATOM 717 C C . ARG A 1 95 ? 9.167 -15.881 0.509 1.00 97.25 95 ARG A C 1
ATOM 719 O O . ARG A 1 95 ? 8.409 -16.667 1.066 1.00 97.25 95 ARG A O 1
ATOM 726 N N . PHE A 1 96 ? 8.749 -14.956 -0.353 1.00 96.19 96 PHE A N 1
ATOM 727 C CA . PHE A 1 96 ? 7.327 -14.656 -0.569 1.00 96.19 96 PHE A CA 1
ATOM 728 C C . PHE A 1 96 ? 6.793 -15.049 -1.950 1.00 96.19 96 PHE A C 1
ATOM 730 O O . PHE A 1 96 ? 5.610 -14.850 -2.207 1.00 96.19 96 PHE A O 1
ATOM 737 N N . SER A 1 97 ? 7.611 -15.616 -2.843 1.00 94.94 97 SER A N 1
ATOM 738 C CA . SER A 1 97 ? 7.206 -15.899 -4.232 1.00 94.94 97 SER A CA 1
ATOM 739 C C . SER A 1 97 ? 5.922 -16.726 -4.367 1.00 94.94 97 SER A C 1
ATOM 741 O O . SER A 1 97 ? 5.143 -16.482 -5.284 1.00 94.94 97 SER A O 1
ATOM 743 N N . SER A 1 98 ? 5.662 -17.668 -3.458 1.00 95.56 98 SER A N 1
ATOM 744 C CA . SER A 1 98 ? 4.448 -18.498 -3.473 1.00 95.56 98 SER A CA 1
ATOM 745 C C . SER A 1 98 ? 3.172 -17.765 -3.048 1.00 95.56 98 SER A C 1
ATOM 747 O O . SER A 1 98 ? 2.078 -18.265 -3.290 1.00 95.56 98 SER A O 1
ATOM 749 N N . GLU A 1 99 ? 3.303 -16.606 -2.404 1.00 95.44 99 GLU A N 1
ATOM 750 C CA . GLU A 1 99 ? 2.201 -15.803 -1.854 1.00 95.44 99 GLU A CA 1
ATOM 751 C C . GLU A 1 99 ? 2.134 -14.405 -2.496 1.00 95.44 99 GLU A C 1
ATOM 753 O O . GLU A 1 99 ? 1.334 -13.560 -2.093 1.00 95.44 99 GLU A O 1
ATOM 758 N N . LEU A 1 100 ? 2.974 -14.147 -3.503 1.00 94.75 100 LEU A N 1
ATOM 759 C CA . LEU A 1 100 ? 3.101 -12.854 -4.160 1.00 94.75 100 LEU A CA 1
ATOM 760 C C . LEU A 1 100 ? 2.377 -12.849 -5.510 1.00 94.75 100 LEU A C 1
ATOM 762 O O . LEU A 1 100 ? 2.538 -13.748 -6.331 1.00 94.75 100 LEU A O 1
ATOM 766 N N . LEU A 1 101 ? 1.629 -11.778 -5.770 1.00 93.62 101 LEU A N 1
ATOM 767 C CA . LEU A 1 101 ? 1.114 -11.440 -7.092 1.00 93.62 101 LEU A CA 1
ATOM 768 C C . LEU A 1 101 ? 1.663 -10.074 -7.498 1.00 93.62 101 LEU A C 1
ATOM 770 O O . LEU A 1 101 ? 1.481 -9.088 -6.787 1.00 93.62 101 LEU A O 1
ATOM 774 N N . VAL A 1 102 ? 2.292 -10.019 -8.668 1.00 91.75 102 VAL A N 1
ATOM 775 C CA . VAL A 1 102 ? 2.745 -8.774 -9.292 1.00 91.75 102 VAL A CA 1
ATOM 776 C C . VAL A 1 102 ? 1.919 -8.535 -10.547 1.00 91.75 102 VAL A C 1
ATOM 778 O O . VAL A 1 102 ? 1.827 -9.403 -11.413 1.00 91.75 102 VAL A O 1
ATOM 781 N N . ILE A 1 103 ? 1.347 -7.337 -10.656 1.00 91.00 103 ILE A N 1
ATOM 782 C CA . ILE A 1 103 ? 0.655 -6.866 -11.857 1.00 91.00 103 ILE A CA 1
ATOM 783 C C . ILE A 1 103 ? 1.475 -5.709 -12.427 1.00 91.00 103 ILE A C 1
ATOM 785 O O . ILE A 1 103 ? 1.513 -4.622 -11.852 1.00 91.00 103 ILE A O 1
ATOM 789 N N . ASN A 1 104 ? 2.152 -5.951 -13.551 1.00 86.25 104 ASN A N 1
ATOM 790 C CA . ASN A 1 104 ? 3.025 -4.975 -14.205 1.00 86.25 104 ASN A CA 1
ATOM 791 C C . ASN A 1 104 ? 2.210 -3.965 -15.025 1.00 86.25 104 ASN A C 1
ATOM 793 O O . ASN A 1 104 ? 2.174 -4.013 -16.253 1.00 86.25 104 ASN A O 1
ATOM 797 N N . GLY A 1 105 ? 1.563 -3.047 -14.309 1.00 86.44 105 GLY A N 1
ATOM 798 C CA . GLY A 1 105 ? 0.777 -1.956 -14.875 1.00 86.44 105 GLY A CA 1
ATOM 799 C C . GLY A 1 105 ? -0.720 -2.252 -14.914 1.00 86.44 105 GLY A C 1
ATOM 800 O O . GLY A 1 105 ? -1.162 -3.358 -15.212 1.00 86.44 105 GLY A O 1
ATOM 801 N N . ILE A 1 106 ? -1.505 -1.224 -14.604 1.00 88.75 106 ILE A N 1
ATOM 802 C CA . ILE A 1 106 ? -2.962 -1.222 -14.718 1.00 88.75 106 ILE A CA 1
ATOM 803 C C . ILE A 1 106 ? -3.319 0.017 -15.532 1.00 88.75 106 ILE A C 1
ATOM 805 O O . ILE A 1 106 ? -2.952 1.131 -15.154 1.00 88.75 106 ILE A O 1
ATOM 809 N N . ASP A 1 107 ? -4.008 -0.176 -16.655 1.00 90.81 107 ASP A N 1
ATOM 810 C CA . ASP A 1 107 ? -4.523 0.940 -17.439 1.00 90.81 107 ASP A CA 1
ATOM 811 C C . ASP A 1 107 ? -5.711 1.571 -16.704 1.00 90.81 107 ASP A C 1
ATOM 813 O O . ASP A 1 107 ? -6.753 0.949 -16.505 1.00 90.81 107 ASP A O 1
ATOM 817 N N . VAL A 1 108 ? -5.525 2.816 -16.277 1.00 91.88 108 VAL A N 1
ATOM 818 C CA . VAL A 1 108 ? -6.528 3.618 -15.568 1.00 91.88 108 VAL A CA 1
ATOM 819 C C . VAL A 1 108 ? -7.247 4.610 -16.492 1.00 91.88 108 VAL A C 1
ATOM 821 O O . VAL A 1 108 ? -8.043 5.429 -16.024 1.00 91.88 108 VAL A O 1
ATOM 824 N N . GLY A 1 109 ? -6.971 4.574 -17.801 1.00 92.12 109 GLY A N 1
ATOM 825 C CA . GLY A 1 109 ? -7.658 5.373 -18.820 1.00 92.12 109 GLY A CA 1
ATOM 826 C C . GLY A 1 109 ? -7.475 6.888 -18.676 1.00 92.12 109 GLY A C 1
ATOM 827 O O . GLY A 1 109 ? -8.310 7.661 -19.143 1.00 92.12 109 GLY A O 1
ATOM 828 N N . THR A 1 110 ? -6.427 7.337 -17.982 1.00 92.50 110 THR A N 1
ATOM 829 C CA . THR A 1 110 ? -6.176 8.755 -17.699 1.00 92.50 110 THR A CA 1
ATOM 830 C C . THR A 1 110 ? -4.687 9.037 -17.531 1.00 92.50 110 THR A C 1
ATOM 832 O O . THR A 1 110 ? -3.939 8.196 -17.041 1.00 92.50 110 THR A O 1
ATOM 835 N N . ASN A 1 111 ? -4.266 10.250 -17.892 1.00 91.25 111 ASN A N 1
ATOM 836 C CA . ASN A 1 111 ? -2.927 10.778 -17.618 1.00 91.25 111 ASN A CA 1
ATOM 837 C C . ASN A 1 111 ? -2.894 11.722 -16.400 1.00 91.25 111 ASN A C 1
ATOM 839 O O . ASN A 1 111 ? -1.836 12.232 -16.037 1.00 91.25 111 ASN A O 1
ATOM 843 N N . SER A 1 112 ? -4.042 11.987 -15.768 1.00 92.75 112 SER A N 1
ATOM 844 C CA . SER A 1 112 ? -4.108 12.820 -14.569 1.00 92.75 112 SER A CA 1
ATOM 845 C C . SER A 1 112 ? -3.734 12.000 -13.342 1.00 92.75 112 SER A C 1
ATOM 847 O O . SER A 1 112 ? -4.419 11.031 -13.019 1.00 92.75 112 SER A O 1
ATOM 849 N N . HIS A 1 113 ? -2.708 12.437 -12.609 1.00 90.19 113 HIS A N 1
ATOM 850 C CA . HIS A 1 113 ? -2.281 11.799 -11.360 1.00 90.19 113 HIS A CA 1
ATOM 851 C C . HIS A 1 113 ? -3.445 11.616 -10.377 1.00 90.19 113 HIS A C 1
ATOM 853 O O . HIS A 1 113 ? -3.669 10.523 -9.867 1.00 90.19 113 HIS A O 1
ATOM 859 N N . GLN A 1 114 ? -4.238 12.669 -10.154 1.00 90.56 114 GLN A N 1
ATOM 860 C CA . GLN A 1 114 ? -5.341 12.630 -9.193 1.00 90.56 114 GLN A CA 1
ATOM 861 C C . GLN A 1 114 ? -6.466 11.683 -9.635 1.00 90.56 114 GLN A C 1
ATOM 863 O O . GLN A 1 114 ? -7.038 10.969 -8.809 1.00 90.56 114 GLN A O 1
ATOM 868 N N . VAL A 1 115 ? -6.794 11.668 -10.931 1.00 94.06 115 VAL A N 1
ATOM 869 C CA . VAL A 1 115 ? -7.830 10.771 -11.470 1.00 94.06 115 VAL A CA 1
ATOM 870 C C . VAL A 1 115 ? -7.324 9.327 -11.501 1.00 94.06 115 VAL A C 1
ATOM 872 O O . VAL A 1 115 ? -8.089 8.421 -11.190 1.00 94.06 115 VAL A O 1
ATOM 875 N N . GLY A 1 116 ? -6.041 9.108 -11.795 1.00 93.50 116 GLY A N 1
ATOM 876 C CA . GLY A 1 116 ? -5.409 7.790 -11.781 1.00 93.50 116 GLY A CA 1
ATOM 877 C C . GLY A 1 116 ? -5.391 7.176 -10.384 1.00 93.50 116 GLY A C 1
ATOM 878 O O . GLY A 1 116 ? -5.842 6.046 -10.216 1.00 93.50 116 GLY A O 1
ATOM 879 N N . THR A 1 117 ? -4.986 7.942 -9.363 1.00 92.56 117 THR A N 1
ATOM 880 C CA . THR A 1 117 ? -5.048 7.510 -7.955 1.00 92.56 117 THR A CA 1
ATOM 881 C C . THR A 1 117 ? -6.475 7.167 -7.527 1.00 92.56 117 THR A C 1
ATOM 883 O O . THR A 1 117 ? -6.696 6.214 -6.788 1.00 92.56 117 THR A O 1
ATOM 886 N N . ARG A 1 118 ? -7.477 7.899 -8.013 1.00 93.50 118 ARG A N 1
ATOM 887 C CA . ARG A 1 118 ? -8.878 7.548 -7.767 1.00 93.50 118 ARG A CA 1
ATOM 888 C C . ARG A 1 118 ? -9.265 6.240 -8.452 1.00 93.50 118 ARG A C 1
ATOM 890 O O . ARG A 1 118 ? -9.848 5.373 -7.808 1.00 93.50 118 ARG A O 1
ATOM 897 N N . HIS A 1 119 ? -8.948 6.097 -9.734 1.00 94.88 119 HIS A N 1
ATOM 898 C CA . HIS A 1 119 ? -9.329 4.925 -10.513 1.00 94.88 119 HIS A CA 1
ATOM 899 C C . HIS A 1 119 ? -8.683 3.661 -9.945 1.00 94.88 119 HIS A C 1
ATOM 901 O O . HIS A 1 119 ? -9.395 2.707 -9.655 1.00 94.88 119 HIS A O 1
ATOM 907 N N . ILE A 1 120 ? -7.371 3.667 -9.693 1.00 93.19 120 ILE A N 1
ATOM 908 C CA . ILE A 1 120 ? -6.660 2.480 -9.199 1.00 93.19 120 ILE A CA 1
ATOM 909 C C . ILE A 1 120 ? -7.236 1.959 -7.876 1.00 93.19 120 ILE A C 1
ATOM 911 O O . ILE A 1 120 ? -7.290 0.753 -7.659 1.00 93.19 120 ILE A O 1
ATOM 915 N N . TRP A 1 121 ? -7.719 2.861 -7.015 1.00 94.19 121 TRP A N 1
ATOM 916 C CA . TRP A 1 121 ? -8.230 2.502 -5.696 1.00 94.19 121 TRP A CA 1
ATOM 917 C C . TRP A 1 121 ? -9.745 2.332 -5.617 1.00 94.19 121 TRP A C 1
ATOM 919 O O . TRP A 1 121 ? -10.212 1.820 -4.606 1.00 94.19 121 TRP A O 1
ATOM 929 N N . SER A 1 122 ? -10.515 2.728 -6.633 1.00 94.38 122 SER A N 1
ATOM 930 C CA . SER A 1 122 ? -11.989 2.635 -6.614 1.00 94.38 122 SER A CA 1
ATOM 931 C C . SER A 1 122 ? -12.611 1.953 -7.832 1.00 94.38 122 SER A C 1
ATOM 933 O O . SER A 1 122 ? -13.816 1.718 -7.854 1.00 94.38 122 SER A O 1
ATOM 935 N N . GLY A 1 123 ? -11.822 1.665 -8.869 1.00 93.62 123 GLY A N 1
ATOM 936 C CA . GLY A 1 123 ? -12.314 1.182 -10.162 1.00 93.62 123 GLY A CA 1
ATOM 937 C C . GLY A 1 123 ? -13.122 2.220 -10.952 1.00 93.62 123 GLY A C 1
ATOM 938 O O . GLY A 1 123 ? -13.804 1.864 -11.907 1.00 93.62 123 GLY A O 1
ATOM 939 N N . SER A 1 124 ? -13.100 3.493 -10.546 1.00 92.81 124 SER A N 1
ATOM 940 C CA . SER A 1 124 ? -13.948 4.548 -11.104 1.00 92.81 124 SER A CA 1
ATOM 941 C C . SER A 1 124 ? -13.209 5.880 -11.173 1.00 92.81 124 SER A C 1
ATOM 943 O O . SER A 1 124 ? -12.419 6.220 -10.298 1.00 92.81 124 SER A O 1
ATOM 945 N N . ILE A 1 125 ? -13.505 6.693 -12.187 1.00 93.06 125 ILE A N 1
ATOM 946 C CA . ILE A 1 125 ? -13.041 8.090 -12.245 1.00 93.06 125 ILE A CA 1
ATOM 947 C C . ILE A 1 125 ? -13.985 9.048 -11.505 1.00 93.06 125 ILE A C 1
ATOM 949 O O . ILE A 1 125 ? -13.629 10.208 -11.272 1.00 93.06 125 ILE A O 1
ATOM 953 N N . ASN A 1 126 ? -15.176 8.586 -11.112 1.00 91.94 126 ASN A N 1
ATOM 954 C CA . ASN A 1 126 ? -16.183 9.424 -10.472 1.00 91.94 126 ASN A CA 1
ATOM 955 C C . ASN A 1 126 ? -15.768 9.765 -9.033 1.00 91.94 126 ASN A C 1
ATOM 957 O O . ASN A 1 126 ? -15.456 8.856 -8.253 1.00 91.94 126 ASN A O 1
ATOM 961 N N . PRO A 1 127 ? -15.764 11.056 -8.649 1.00 89.88 127 PRO A N 1
ATOM 962 C CA . PRO A 1 127 ? -15.567 11.443 -7.257 1.00 89.88 127 PRO A CA 1
ATOM 963 C C . PRO A 1 127 ? -16.594 10.759 -6.346 1.00 89.88 127 PRO A C 1
ATOM 965 O O . PRO A 1 127 ? -17.726 10.534 -6.757 1.00 89.88 127 PRO A O 1
ATOM 968 N N . GLY A 1 128 ? -16.211 10.467 -5.104 1.00 91.06 128 GLY A N 1
ATOM 969 C CA . GLY A 1 128 ? -17.120 9.886 -4.110 1.00 91.06 128 GLY A CA 1
ATOM 970 C C . GLY A 1 128 ? -17.119 8.361 -4.045 1.00 91.06 128 GLY A C 1
ATOM 971 O O . GLY A 1 128 ? -17.380 7.843 -2.969 1.00 91.06 128 GLY A O 1
ATOM 972 N N . THR A 1 129 ? -16.747 7.665 -5.127 1.00 95.00 129 THR A N 1
ATOM 973 C CA . THR A 1 129 ? -16.677 6.191 -5.154 1.00 95.00 129 THR A CA 1
ATOM 974 C C . THR A 1 129 ? -15.822 5.667 -3.988 1.00 95.00 129 THR A C 1
ATOM 976 O O . THR A 1 129 ? -14.738 6.201 -3.752 1.00 95.00 129 THR A O 1
ATOM 979 N N . PRO A 1 130 ? -16.261 4.657 -3.221 1.00 95.88 130 PRO A N 1
ATOM 980 C CA . PRO A 1 130 ? -15.473 4.177 -2.093 1.00 95.88 130 PRO A CA 1
ATOM 981 C C . PRO A 1 130 ? -14.173 3.518 -2.569 1.00 95.88 130 PRO A C 1
ATOM 983 O O . PRO A 1 130 ? -14.131 2.877 -3.621 1.00 95.88 130 PRO A O 1
ATOM 986 N N . SER A 1 131 ? -13.105 3.652 -1.783 1.00 95.56 131 SER A N 1
ATOM 987 C CA . SER A 1 131 ? -11.873 2.907 -2.025 1.00 95.56 131 SER A CA 1
ATOM 988 C C . SER A 1 131 ? -12.070 1.419 -1.733 1.00 95.56 131 SER A C 1
ATOM 990 O O . SER A 1 131 ? -12.890 1.041 -0.894 1.00 95.56 131 SER A O 1
ATOM 992 N N . ILE A 1 132 ? -11.275 0.558 -2.367 1.00 94.00 132 ILE A N 1
ATOM 993 C CA . ILE A 1 132 ? -11.278 -0.883 -2.094 1.00 94.00 132 ILE A CA 1
ATOM 994 C C . ILE A 1 132 ? -11.057 -1.172 -0.604 1.00 94.00 132 ILE A C 1
ATOM 996 O O . ILE A 1 132 ? -11.747 -2.015 -0.039 1.00 94.00 132 ILE A O 1
ATOM 1000 N N . SER A 1 133 ? -10.178 -0.423 0.068 1.00 94.19 133 SER A N 1
ATOM 1001 C CA . SER A 1 133 ? -9.935 -0.553 1.508 1.00 94.19 133 SER A CA 1
ATOM 1002 C C . SER A 1 133 ? -11.177 -0.197 2.330 1.00 94.19 133 SER A C 1
ATOM 1004 O O . SER A 1 133 ? -11.505 -0.905 3.282 1.00 94.19 133 SER A O 1
ATOM 1006 N N . ALA A 1 134 ? -11.910 0.854 1.942 1.00 94.75 134 ALA A N 1
ATOM 1007 C CA . ALA A 1 134 ? -13.155 1.240 2.600 1.00 94.75 134 ALA A CA 1
ATOM 1008 C C . ALA A 1 134 ? -14.272 0.209 2.376 1.00 94.75 134 ALA A C 1
ATOM 1010 O O . ALA A 1 134 ? -15.010 -0.104 3.312 1.00 94.75 134 ALA A O 1
ATOM 1011 N N . VAL A 1 135 ? -14.369 -0.364 1.171 1.00 94.25 135 VAL A N 1
ATOM 1012 C CA . VAL A 1 135 ? -15.305 -1.460 0.871 1.00 94.25 135 VAL A CA 1
ATOM 1013 C C . VAL A 1 135 ? -14.962 -2.694 1.707 1.00 94.25 135 VAL A C 1
ATOM 1015 O O . VAL A 1 135 ? -15.834 -3.230 2.391 1.00 94.25 135 VAL A O 1
ATOM 1018 N N . VAL A 1 136 ? -13.694 -3.114 1.738 1.00 92.69 136 VAL A N 1
ATOM 1019 C CA . VAL A 1 136 ? -13.241 -4.258 2.547 1.00 92.69 136 VAL A CA 1
ATOM 1020 C C . VAL A 1 136 ? -13.572 -4.049 4.027 1.00 92.69 136 VAL A C 1
ATOM 1022 O O . VAL A 1 136 ? -14.173 -4.929 4.645 1.00 92.69 136 VAL A O 1
ATOM 1025 N N . ALA A 1 137 ? -13.275 -2.874 4.585 1.00 92.31 137 ALA A N 1
ATOM 1026 C CA . ALA A 1 137 ? -13.615 -2.543 5.969 1.00 92.31 137 ALA A CA 1
ATOM 1027 C C . ALA A 1 137 ? -15.137 -2.490 6.215 1.00 92.31 137 ALA A C 1
ATOM 1029 O O . ALA A 1 137 ? -15.622 -2.920 7.264 1.00 92.31 137 ALA A O 1
ATOM 1030 N N . GLY A 1 138 ? -15.907 -1.992 5.244 1.00 91.06 138 GLY A N 1
ATOM 1031 C CA . GLY A 1 138 ? -17.363 -1.876 5.316 1.00 91.06 138 GLY A CA 1
ATOM 1032 C C . GLY A 1 138 ? -18.116 -3.207 5.196 1.00 91.06 138 GLY A C 1
ATOM 1033 O O . GLY A 1 138 ? -19.216 -3.344 5.726 1.00 91.06 138 GLY A O 1
ATOM 1034 N N . THR A 1 139 ? -17.544 -4.218 4.547 1.00 88.19 139 THR A N 1
ATOM 1035 C CA . THR A 1 139 ? -18.223 -5.516 4.340 1.00 88.19 139 THR A CA 1
ATOM 1036 C C . THR A 1 139 ? -18.274 -6.411 5.582 1.00 88.19 139 THR A C 1
ATOM 1038 O O . THR A 1 139 ? -18.966 -7.428 5.576 1.00 88.19 139 THR A O 1
ATOM 1041 N N . ARG A 1 140 ? -17.573 -6.055 6.666 1.00 81.62 140 ARG A N 1
ATOM 1042 C CA . ARG A 1 140 ? -17.554 -6.850 7.902 1.00 81.62 140 ARG A CA 1
ATOM 1043 C C . ARG A 1 140 ? -18.804 -6.576 8.760 1.00 81.62 140 ARG A C 1
ATOM 1045 O O . ARG A 1 140 ? -19.042 -5.408 9.079 1.00 81.62 140 ARG A O 1
ATOM 1052 N N . PRO A 1 141 ? -19.579 -7.614 9.153 1.00 75.62 141 PRO A N 1
ATOM 1053 C CA . PRO A 1 141 ? -20.745 -7.457 10.031 1.00 75.62 141 PRO A CA 1
ATOM 1054 C C . PRO A 1 141 ? -20.354 -7.013 11.444 1.00 75.62 141 PRO A C 1
ATOM 1056 O O . PRO A 1 141 ? -20.940 -6.084 11.993 1.00 75.62 141 PRO A O 1
ATOM 1059 N N . GLU A 1 142 ? -19.321 -7.646 12.002 1.00 78.88 142 GLU A N 1
ATOM 1060 C CA . GLU A 1 142 ? -18.714 -7.280 13.278 1.00 78.88 142 GLU A CA 1
ATOM 1061 C C . GLU A 1 142 ? -17.448 -6.477 12.993 1.00 78.88 142 GLU A C 1
ATOM 1063 O O . GLU A 1 142 ? -16.456 -6.998 12.476 1.00 78.88 142 GLU A O 1
ATOM 1068 N N . ARG A 1 143 ? -17.510 -5.172 13.259 1.00 76.81 143 ARG A N 1
ATOM 1069 C CA . ARG A 1 143 ? -16.412 -4.246 12.986 1.00 76.81 143 ARG A CA 1
ATOM 1070 C C . ARG A 1 143 ? -15.660 -3.946 14.282 1.00 76.81 143 ARG A C 1
ATOM 1072 O O . ARG A 1 143 ? -16.313 -3.659 15.287 1.00 76.81 143 ARG A O 1
ATOM 1079 N N . PRO A 1 144 ? -14.315 -3.953 14.277 1.00 79.94 144 PRO A N 1
ATOM 1080 C CA . PRO A 1 144 ? -13.557 -3.418 15.402 1.00 79.94 144 PRO A CA 1
ATOM 1081 C C . PRO A 1 144 ? -13.840 -1.916 15.553 1.00 79.94 144 PRO A C 1
ATOM 1083 O O . PRO A 1 144 ? -14.361 -1.280 14.637 1.00 79.94 144 PRO A O 1
ATOM 1086 N N . ALA A 1 145 ? -13.464 -1.333 16.695 1.00 82.00 145 ALA A N 1
ATOM 1087 C CA . ALA A 1 145 ? -13.692 0.088 16.978 1.00 82.00 145 ALA A CA 1
ATOM 1088 C C . ALA A 1 145 ? -13.074 1.026 15.922 1.00 82.00 145 ALA A C 1
ATOM 1090 O O . ALA A 1 145 ? -13.623 2.089 15.643 1.00 82.00 145 ALA A O 1
ATOM 1091 N N . LEU A 1 146 ? -11.956 0.610 15.316 1.00 87.50 146 LEU A N 1
ATOM 1092 C CA . LEU A 1 146 ? -11.234 1.338 14.271 1.00 87.50 146 LEU A CA 1
ATOM 1093 C C . LEU A 1 146 ? -11.120 0.453 13.015 1.00 87.50 146 LEU A C 1
ATOM 1095 O O . LEU A 1 146 ? -10.056 -0.100 12.744 1.00 87.50 146 LEU A O 1
ATOM 1099 N N . PRO A 1 147 ? -12.216 0.255 12.259 1.00 90.31 147 PRO A N 1
ATOM 1100 C CA . PRO A 1 147 ? -12.245 -0.692 11.144 1.00 90.31 147 PRO A CA 1
ATOM 1101 C C . PRO A 1 147 ? -11.526 -0.183 9.894 1.00 90.31 147 PRO A C 1
ATOM 1103 O O . PRO A 1 147 ? -11.167 -0.984 9.036 1.00 90.31 147 PRO A O 1
ATOM 1106 N N . PHE A 1 148 ? -11.320 1.131 9.779 1.00 93.44 148 PHE A N 1
ATOM 1107 C CA . PHE A 1 148 ? -10.611 1.738 8.661 1.00 93.44 148 PHE A CA 1
ATOM 1108 C C . PHE A 1 148 ? -9.680 2.850 9.152 1.00 93.44 148 PHE A C 1
ATOM 1110 O O . PHE A 1 148 ? -10.117 3.970 9.407 1.00 93.44 148 PHE A O 1
ATOM 1117 N N . LEU A 1 149 ? -8.395 2.522 9.284 1.00 92.31 149 LEU A N 1
ATOM 1118 C CA . LEU A 1 149 ? -7.316 3.467 9.574 1.00 92.31 149 LEU A CA 1
ATOM 1119 C C . LEU A 1 149 ? -6.684 3.928 8.259 1.00 92.31 149 LEU A C 1
ATOM 1121 O O . LEU A 1 149 ? -6.393 3.102 7.396 1.00 92.31 149 LEU A O 1
ATOM 1125 N N . THR A 1 150 ? -6.470 5.232 8.094 1.00 92.56 150 THR A N 1
ATOM 1126 C CA . THR A 1 150 ? -5.929 5.784 6.843 1.00 92.56 150 THR A CA 1
ATOM 1127 C C . THR A 1 150 ? -5.054 7.013 7.068 1.00 92.56 150 THR A C 1
ATOM 1129 O O . THR A 1 150 ? -5.363 7.854 7.908 1.00 92.56 150 THR A O 1
ATOM 1132 N N . ASN A 1 151 ? -3.984 7.129 6.280 1.00 89.50 151 ASN A N 1
ATOM 1133 C CA . ASN A 1 151 ? -3.124 8.313 6.180 1.00 89.50 151 ASN A CA 1
ATOM 1134 C C . ASN A 1 151 ? -3.205 8.947 4.769 1.00 89.50 151 ASN A C 1
ATOM 1136 O O . ASN A 1 151 ? -2.217 9.403 4.198 1.00 89.50 151 ASN A O 1
ATOM 1140 N N . GLY A 1 152 ? -4.385 8.910 4.144 1.00 84.56 152 GLY A N 1
ATOM 1141 C CA . GLY A 1 152 ? -4.630 9.552 2.849 1.00 84.56 152 GLY A CA 1
ATOM 1142 C C . GLY A 1 152 ? -4.393 8.657 1.624 1.00 84.56 152 GLY A C 1
ATOM 1143 O O . GLY A 1 152 ? -4.726 7.474 1.626 1.00 84.56 152 GLY A O 1
ATOM 1144 N N . GLY A 1 153 ? -3.909 9.252 0.525 1.00 84.88 153 GLY A N 1
ATOM 1145 C CA . GLY A 1 153 ? -3.881 8.631 -0.808 1.00 84.88 153 GLY A CA 1
ATOM 1146 C C . GLY A 1 153 ? -5.247 8.703 -1.499 1.00 84.88 153 GLY A C 1
ATOM 1147 O O . GLY A 1 153 ? -5.548 9.683 -2.180 1.00 84.88 153 GLY A O 1
ATOM 1148 N N . TYR A 1 154 ? -6.083 7.679 -1.308 1.00 92.50 154 TYR A N 1
ATOM 1149 C CA . TYR A 1 154 ? -7.495 7.688 -1.702 1.00 92.50 154 TYR A CA 1
ATOM 1150 C C . TYR A 1 154 ? -8.339 6.948 -0.659 1.00 92.50 154 TYR A C 1
ATOM 1152 O O . TYR A 1 154 ? -8.411 5.720 -0.643 1.00 92.50 154 TYR A O 1
ATOM 1160 N N . ASP A 1 155 ? -8.974 7.707 0.228 1.00 93.69 155 ASP A N 1
ATOM 1161 C CA . ASP A 1 155 ? -9.649 7.204 1.428 1.00 93.69 155 ASP A CA 1
ATOM 1162 C C . ASP A 1 155 ? -11.159 7.495 1.441 1.00 93.69 155 ASP A C 1
ATOM 1164 O O . ASP A 1 155 ? -11.793 7.491 2.497 1.00 93.69 155 ASP A O 1
ATOM 1168 N N . MET A 1 156 ? -11.743 7.758 0.269 1.00 95.25 156 MET A N 1
ATOM 1169 C CA . MET A 1 156 ? -13.184 7.958 0.133 1.00 95.25 156 MET A CA 1
ATOM 1170 C C . MET A 1 156 ? -13.929 6.707 0.592 1.00 95.25 156 MET A C 1
ATOM 1172 O O . MET A 1 156 ? -13.556 5.592 0.232 1.00 95.25 156 MET A O 1
ATOM 1176 N N . THR A 1 157 ? -14.986 6.886 1.384 1.00 95.19 157 THR A N 1
ATOM 1177 C CA . THR A 1 157 ? -15.716 5.757 1.976 1.00 95.19 157 THR A CA 1
ATOM 1178 C C . THR A 1 157 ? -17.148 5.622 1.507 1.00 95.19 157 THR A C 1
ATOM 1180 O O . THR A 1 157 ? -17.746 4.600 1.811 1.00 95.19 157 THR A O 1
ATOM 1183 N N . ASP A 1 158 ? -17.710 6.630 0.833 1.00 93.75 158 ASP A N 1
ATOM 1184 C CA . ASP A 1 158 ? -19.116 6.661 0.393 1.00 93.75 158 ASP A CA 1
ATOM 1185 C C . ASP A 1 158 ? -20.126 6.264 1.497 1.00 93.75 158 ASP A C 1
ATOM 1187 O O . ASP A 1 158 ? -21.176 5.683 1.254 1.00 93.75 158 ASP A O 1
ATOM 1191 N N . GLY A 1 159 ? -19.772 6.510 2.765 1.00 91.88 159 GLY A N 1
ATOM 1192 C CA . GLY A 1 159 ? -20.585 6.131 3.923 1.00 91.88 159 GLY A CA 1
ATOM 1193 C C . GLY A 1 159 ? -20.530 4.650 4.334 1.00 91.88 159 GLY A C 1
ATOM 1194 O O . GLY A 1 159 ? -21.120 4.305 5.356 1.00 91.88 159 GLY A O 1
ATOM 1195 N N . PHE A 1 160 ? -19.793 3.776 3.634 1.00 89.88 160 PHE A N 1
ATOM 1196 C CA . PHE A 1 160 ? -19.671 2.351 3.996 1.00 89.88 160 PHE A CA 1
ATOM 1197 C C . PHE A 1 160 ? -19.030 2.139 5.373 1.00 89.88 160 PHE A C 1
ATOM 1199 O O . PHE A 1 160 ? -19.417 1.238 6.128 1.00 89.88 160 PHE A O 1
ATOM 1206 N N . VAL A 1 161 ? -18.042 2.969 5.706 1.00 93.50 161 VAL A N 1
ATOM 1207 C CA . VAL A 1 161 ? -17.274 2.909 6.950 1.00 93.50 161 VAL A CA 1
ATOM 1208 C C . VAL A 1 161 ? -16.819 4.310 7.361 1.00 93.50 161 VAL A C 1
ATOM 1210 O O . VAL A 1 161 ? -16.567 5.168 6.511 1.00 93.50 161 VAL A O 1
ATOM 1213 N N . ALA A 1 162 ? -16.724 4.555 8.668 1.00 92.81 162 ALA A N 1
ATOM 1214 C CA . ALA A 1 162 ? -16.143 5.783 9.195 1.00 92.81 162 ALA A CA 1
ATOM 1215 C C . ALA A 1 162 ? -14.604 5.690 9.132 1.00 92.81 162 ALA A C 1
ATOM 1217 O O . ALA A 1 162 ? -14.048 4.758 9.718 1.00 92.81 162 ALA A O 1
ATOM 1218 N N . PRO A 1 163 ? -13.910 6.611 8.435 1.00 93.31 163 PRO A N 1
ATOM 1219 C CA . PRO A 1 163 ? -12.455 6.617 8.399 1.00 93.31 163 PRO A CA 1
ATOM 1220 C C . PRO A 1 163 ? -11.881 7.210 9.688 1.00 93.31 163 PRO A C 1
ATOM 1222 O O . P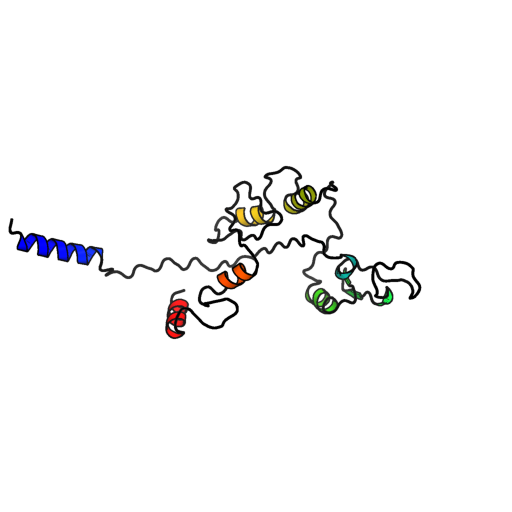RO A 1 163 ? -12.254 8.310 10.104 1.00 93.31 163 PRO A O 1
ATOM 1225 N N . THR A 1 164 ? -10.908 6.523 10.273 1.00 92.81 164 THR A N 1
ATOM 1226 C CA . THR A 1 16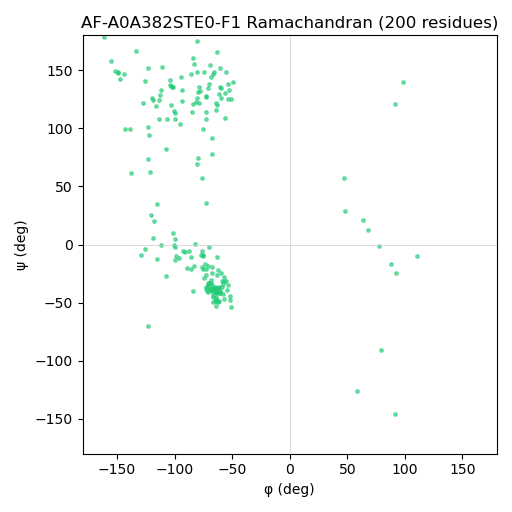4 ? -10.026 7.071 11.303 1.00 92.81 164 THR A CA 1
ATOM 1227 C C . THR A 1 164 ? -8.752 7.556 10.627 1.00 92.81 164 THR A C 1
ATOM 1229 O O . THR A 1 164 ? -7.895 6.766 10.227 1.00 92.81 164 THR A O 1
ATOM 1232 N N . ARG A 1 165 ? -8.645 8.876 10.466 1.00 91.38 165 ARG A N 1
ATOM 1233 C CA . ARG A 1 165 ? -7.494 9.505 9.818 1.00 91.38 165 ARG A CA 1
ATOM 1234 C C . ARG A 1 165 ? -6.366 9.695 10.816 1.00 91.38 165 ARG A C 1
ATOM 1236 O O . ARG A 1 165 ? -6.545 10.377 11.822 1.00 91.38 165 ARG A O 1
ATOM 1243 N N . ILE A 1 166 ? -5.227 9.097 10.512 1.00 90.69 166 ILE A N 1
ATOM 1244 C CA . ILE A 1 166 ? -3.982 9.237 11.263 1.00 90.69 166 ILE A CA 1
ATOM 1245 C C . ILE A 1 166 ? -3.036 10.163 10.486 1.00 90.69 166 ILE A C 1
ATOM 1247 O O . ILE A 1 166 ? -3.030 10.110 9.258 1.00 90.69 166 ILE A O 1
ATOM 1251 N N . PRO A 1 167 ? -2.273 11.033 11.168 1.00 85.75 167 PRO A N 1
ATOM 1252 C CA . PRO A 1 167 ? -1.435 12.034 10.505 1.00 85.75 167 PRO A CA 1
ATOM 1253 C C . PRO A 1 167 ? -0.173 11.446 9.860 1.00 85.75 167 PRO A C 1
ATOM 1255 O O . PRO A 1 167 ? 0.341 11.994 8.889 1.00 85.75 167 PRO A O 1
ATOM 1258 N N . ASP A 1 168 ? 0.345 10.350 10.413 1.00 84.62 168 ASP A N 1
ATOM 1259 C CA . ASP A 1 168 ? 1.569 9.693 9.975 1.00 84.62 168 ASP A CA 1
ATOM 1260 C C . ASP A 1 168 ? 1.631 8.244 10.488 1.00 84.62 168 ASP A C 1
ATOM 1262 O O . ASP A 1 168 ? 0.738 7.756 11.187 1.00 84.62 168 ASP A O 1
ATOM 1266 N N . THR A 1 169 ? 2.694 7.534 10.116 1.00 80.38 169 THR A N 1
ATOM 1267 C CA . THR A 1 169 ? 2.955 6.172 10.593 1.00 80.38 169 THR A CA 1
ATOM 1268 C C . THR A 1 169 ? 3.400 6.122 12.054 1.00 80.38 169 THR A C 1
ATOM 1270 O O . THR A 1 169 ? 3.251 5.073 12.673 1.00 80.38 169 THR A O 1
ATOM 1273 N N . ALA A 1 170 ? 3.917 7.214 12.629 1.00 82.00 170 ALA A N 1
ATOM 1274 C CA . ALA A 1 170 ? 4.291 7.243 14.043 1.00 82.00 170 ALA A CA 1
ATOM 1275 C C . ALA A 1 170 ? 3.045 7.151 14.933 1.00 82.00 170 ALA A C 1
ATOM 1277 O O . ALA A 1 170 ? 3.045 6.411 15.915 1.00 82.00 170 ALA A O 1
ATOM 1278 N N . ALA A 1 171 ? 1.941 7.782 14.525 1.00 85.38 171 ALA A N 1
ATOM 1279 C CA . ALA A 1 171 ? 0.651 7.633 15.191 1.00 85.38 171 ALA A CA 1
ATOM 1280 C C . ALA A 1 171 ? 0.155 6.172 15.229 1.00 85.38 171 ALA A C 1
ATOM 1282 O O . ALA A 1 171 ? -0.504 5.781 16.190 1.00 85.38 171 ALA A O 1
ATOM 1283 N N . VAL A 1 172 ? 0.486 5.344 14.227 1.00 83.94 172 VAL A N 1
ATOM 1284 C CA . VAL A 1 172 ? 0.173 3.900 14.261 1.00 83.94 172 VAL A CA 1
ATOM 1285 C C . VAL A 1 172 ? 0.927 3.218 15.394 1.00 83.94 172 VAL A C 1
ATOM 1287 O O . VAL A 1 172 ? 0.331 2.439 16.135 1.00 83.94 172 VAL A O 1
ATOM 1290 N N . SER A 1 173 ? 2.217 3.520 15.543 1.00 82.19 173 SER A N 1
ATOM 1291 C CA . SER A 1 173 ? 3.049 2.946 16.600 1.00 82.19 173 SER A CA 1
ATOM 1292 C C . SER A 1 173 ? 2.545 3.344 17.990 1.00 82.19 173 SER A C 1
ATOM 1294 O O . SER A 1 173 ? 2.436 2.488 18.863 1.00 82.19 173 SER A O 1
ATOM 1296 N N . GLU A 1 174 ? 2.141 4.603 18.179 1.00 83.88 174 GLU A N 1
ATOM 1297 C CA . GLU A 1 174 ? 1.557 5.074 19.446 1.00 83.88 174 GLU A CA 1
ATOM 1298 C C . GLU A 1 174 ? 0.242 4.341 19.787 1.00 83.88 174 GLU A C 1
ATOM 1300 O O . GLU A 1 174 ? -0.004 3.972 20.935 1.00 83.88 174 GLU A O 1
ATOM 1305 N N . ILE A 1 175 ? -0.593 4.044 18.783 1.00 83.62 175 ILE A N 1
ATOM 1306 C CA . ILE A 1 175 ? -1.831 3.264 18.971 1.00 83.62 175 ILE A CA 1
ATOM 1307 C C . ILE A 1 175 ? -1.532 1.786 19.259 1.00 83.62 175 ILE A C 1
ATOM 1309 O O . ILE A 1 175 ? -2.272 1.150 20.012 1.00 83.62 175 ILE A O 1
ATOM 1313 N N . ALA A 1 176 ? -0.475 1.226 18.665 1.00 83.25 176 ALA A N 1
ATOM 1314 C CA . ALA A 1 176 ? -0.074 -0.163 18.883 1.00 83.25 176 ALA A CA 1
ATOM 1315 C C . ALA A 1 176 ? 0.446 -0.398 20.312 1.00 83.25 176 ALA A C 1
ATOM 1317 O O . ALA A 1 176 ? 0.239 -1.478 20.875 1.00 83.25 176 ALA A O 1
ATOM 1318 N N . PHE A 1 177 ? 1.051 0.625 20.925 1.00 84.00 177 PHE A N 1
ATOM 1319 C CA . PHE A 1 177 ? 1.618 0.561 22.271 1.00 84.00 177 PHE A CA 1
ATOM 1320 C C . PHE A 1 177 ? 0.999 1.600 23.222 1.00 84.00 177 PHE A C 1
ATOM 1322 O O . PHE A 1 177 ? 1.713 2.396 23.822 1.00 84.00 177 PHE A O 1
ATOM 1329 N N . PRO A 1 178 ? -0.320 1.542 23.497 1.00 81.31 178 PRO A N 1
ATOM 1330 C CA . PRO A 1 178 ? -1.040 2.605 24.213 1.00 81.31 178 PRO A CA 1
ATOM 1331 C C . PRO A 1 178 ? -0.675 2.728 25.706 1.00 81.31 178 PRO A C 1
ATOM 1333 O O . PRO A 1 178 ? -1.235 3.547 26.429 1.00 81.31 178 PRO A O 1
ATOM 1336 N N . HIS A 1 179 ? 0.205 1.859 26.202 1.00 84.19 179 HIS A N 1
ATOM 1337 C CA . HIS A 1 179 ? 0.703 1.852 27.575 1.00 84.19 179 HIS A CA 1
ATOM 1338 C C . HIS A 1 179 ? 2.089 2.498 27.704 1.00 84.19 179 HIS A C 1
ATOM 1340 O O . HIS A 1 179 ? 2.514 2.771 28.831 1.00 84.19 179 HIS A O 1
ATOM 1346 N N . GLN A 1 180 ? 2.775 2.728 26.583 1.00 87.75 180 GLN A N 1
ATOM 1347 C CA . GLN A 1 180 ? 4.050 3.433 26.518 1.00 87.75 180 GLN A CA 1
ATOM 1348 C C . GLN A 1 180 ? 3.800 4.939 26.425 1.00 87.75 180 GLN A C 1
ATOM 1350 O O . GLN A 1 180 ? 2.800 5.372 25.859 1.00 87.75 180 GLN A O 1
ATOM 1355 N N . ILE A 1 181 ? 4.693 5.733 27.017 1.00 84.56 181 ILE A N 1
ATOM 1356 C CA . ILE A 1 181 ? 4.631 7.204 26.989 1.00 84.56 181 ILE A CA 1
ATOM 1357 C C . ILE A 1 181 ? 4.908 7.729 25.578 1.00 84.56 181 ILE A C 1
ATOM 1359 O O . ILE A 1 181 ? 4.369 8.762 25.180 1.00 84.56 181 ILE A O 1
ATOM 1363 N N . SER A 1 182 ? 5.758 7.015 24.848 1.00 81.31 182 SER A N 1
ATOM 1364 C CA . SER A 1 182 ? 5.970 7.170 23.419 1.00 81.31 182 SER A CA 1
ATOM 1365 C C . SER A 1 182 ? 6.347 5.818 22.837 1.00 81.31 182 SER A C 1
ATOM 1367 O O . SER A 1 182 ? 7.047 5.048 23.486 1.00 81.31 182 SER A O 1
ATOM 1369 N N . ALA A 1 183 ? 5.978 5.565 21.589 1.00 73.00 183 ALA A N 1
ATOM 1370 C CA . ALA A 1 183 ? 6.323 4.343 20.870 1.00 73.00 183 ALA A CA 1
ATOM 1371 C C . ALA A 1 183 ? 7.835 4.139 20.636 1.00 73.00 183 ALA A C 1
ATOM 1373 O O . ALA A 1 183 ? 8.247 3.070 20.188 1.00 73.00 183 ALA A O 1
ATOM 1374 N N . ASN A 1 184 ? 8.658 5.161 20.896 1.00 75.81 184 ASN A N 1
ATOM 1375 C CA . ASN A 1 184 ? 10.120 5.088 20.801 1.00 75.81 184 ASN A CA 1
ATOM 1376 C C . ASN A 1 184 ? 10.808 4.920 22.168 1.00 75.81 184 ASN A C 1
ATOM 1378 O O . ASN A 1 184 ? 12.038 4.884 22.220 1.00 75.81 184 ASN A O 1
ATOM 1382 N N . ASP A 1 185 ? 10.045 4.874 23.260 1.00 76.44 185 ASP A N 1
ATOM 1383 C CA . ASP A 1 185 ? 10.553 4.763 24.625 1.00 76.44 185 ASP A CA 1
ATOM 1384 C C . ASP A 1 185 ? 9.901 3.558 25.318 1.00 76.44 185 ASP A C 1
ATOM 1386 O O . ASP A 1 185 ? 8.711 3.289 25.173 1.00 76.44 185 ASP A O 1
ATOM 1390 N N . GLU A 1 186 ? 10.679 2.826 26.107 1.00 78.94 186 GLU A N 1
ATOM 1391 C CA . GLU A 1 186 ? 10.157 1.734 26.929 1.00 78.94 186 GLU A CA 1
ATOM 1392 C C . GLU A 1 186 ? 9.442 2.251 28.188 1.00 78.94 186 GLU A C 1
ATOM 1394 O O . GLU A 1 186 ? 8.796 1.477 28.897 1.00 78.94 186 GLU A O 1
ATOM 1399 N N . ALA A 1 187 ? 9.534 3.552 28.484 1.00 85.56 187 ALA A N 1
ATOM 1400 C CA . ALA A 1 187 ? 8.842 4.165 29.607 1.00 85.56 187 ALA A CA 1
ATOM 1401 C C . ALA A 1 187 ? 7.314 4.044 29.471 1.00 85.56 187 ALA A C 1
ATOM 1403 O O . ALA A 1 187 ? 6.717 4.411 28.459 1.00 85.56 187 ALA A O 1
ATOM 1404 N N . THR A 1 188 ? 6.658 3.570 30.531 1.00 89.69 188 THR A N 1
ATOM 1405 C CA . THR A 1 188 ? 5.217 3.292 30.552 1.00 89.69 188 THR A CA 1
ATOM 1406 C C . THR A 1 188 ? 4.446 4.258 31.445 1.00 89.69 188 THR A C 1
ATOM 1408 O O . THR A 1 188 ? 4.952 4.752 32.453 1.00 89.69 188 THR A O 1
ATOM 1411 N N . TYR A 1 189 ? 3.167 4.482 31.128 1.00 88.25 189 TYR A N 1
ATOM 1412 C CA . TYR A 1 189 ? 2.270 5.276 31.983 1.00 88.25 189 TYR A CA 1
ATOM 1413 C C . TYR A 1 189 ? 1.963 4.602 33.327 1.00 88.25 189 TYR A C 1
ATOM 1415 O O . TYR A 1 189 ? 1.606 5.268 34.300 1.00 88.25 189 TYR A O 1
ATOM 1423 N N . TYR A 1 190 ? 2.078 3.274 33.385 1.00 90.00 190 TYR A N 1
ATOM 1424 C CA . TYR A 1 190 ? 1.752 2.469 34.556 1.00 90.00 190 TYR A CA 1
ATOM 1425 C C . TYR A 1 190 ? 2.945 1.635 35.008 1.00 90.00 190 TYR A C 1
ATOM 1427 O O . TYR A 1 190 ? 3.766 1.218 34.196 1.00 90.00 190 TYR A O 1
ATOM 1435 N N . SER A 1 191 ? 3.001 1.325 36.306 1.00 90.88 191 SER A N 1
ATOM 1436 C CA . SER A 1 191 ? 3.956 0.346 36.828 1.00 90.88 191 SER A CA 1
ATOM 1437 C C . SER A 1 191 ? 3.734 -1.028 36.191 1.00 90.88 191 SER A C 1
ATOM 1439 O O . SER A 1 191 ? 2.592 -1.394 35.901 1.00 90.88 191 SER A O 1
ATOM 1441 N N . GLN A 1 192 ? 4.791 -1.839 36.087 1.00 89.25 192 GLN A N 1
ATOM 1442 C CA . GLN A 1 192 ? 4.687 -3.213 35.579 1.00 89.25 192 GLN A CA 1
ATOM 1443 C C . GLN A 1 192 ? 3.601 -4.017 36.310 1.00 89.25 192 GLN A C 1
ATOM 1445 O O . GLN A 1 192 ? 2.729 -4.602 35.685 1.00 89.25 192 GLN A O 1
ATOM 1450 N N . SER A 1 193 ? 3.547 -3.915 37.642 1.00 92.19 193 SER A N 1
ATOM 1451 C CA . SER A 1 193 ? 2.518 -4.580 38.454 1.00 92.19 193 SER A CA 1
ATOM 1452 C C . SER A 1 193 ? 1.081 -4.163 38.122 1.00 92.19 193 SER A C 1
ATOM 1454 O O . SER A 1 193 ? 0.133 -4.878 38.442 1.00 92.19 193 SER A O 1
ATOM 1456 N N . THR A 1 194 ? 0.878 -2.973 37.558 1.00 90.06 194 THR A N 1
ATOM 1457 C CA . THR A 1 194 ? -0.434 -2.503 37.098 1.00 90.06 194 THR A CA 1
ATOM 1458 C C . THR A 1 194 ? -0.719 -3.020 35.692 1.00 90.06 194 THR A C 1
ATOM 1460 O O . THR A 1 194 ? -1.836 -3.464 35.443 1.00 90.06 194 THR A O 1
ATOM 1463 N N . LEU A 1 195 ? 0.283 -3.045 34.810 1.00 87.38 195 LEU A N 1
ATOM 1464 C CA . LEU A 1 195 ? 0.169 -3.660 33.484 1.00 87.38 195 LEU A CA 1
ATOM 1465 C C . LEU A 1 195 ? -0.154 -5.155 33.578 1.00 87.38 195 LEU A C 1
ATOM 1467 O O . LEU A 1 195 ? -1.054 -5.613 32.881 1.00 87.38 195 LEU A O 1
ATOM 1471 N N . ASP A 1 196 ? 0.476 -5.887 34.499 1.00 88.81 196 ASP A N 1
ATOM 1472 C CA . ASP A 1 196 ? 0.191 -7.309 34.735 1.00 88.81 196 ASP A CA 1
ATOM 1473 C C . ASP A 1 196 ? -1.268 -7.522 35.169 1.00 88.81 196 ASP A C 1
ATOM 1475 O O . ASP A 1 196 ? -1.945 -8.436 34.699 1.00 88.81 196 ASP A O 1
ATOM 1479 N N . ARG A 1 197 ? -1.789 -6.631 36.027 1.00 86.75 197 ARG A N 1
ATOM 1480 C CA . ARG A 1 197 ? -3.200 -6.639 36.446 1.00 86.75 197 ARG A CA 1
ATOM 1481 C C . ARG A 1 197 ? -4.148 -6.327 35.286 1.00 86.75 197 ARG A C 1
ATOM 1483 O O . ARG A 1 197 ? -5.209 -6.936 35.206 1.00 86.75 197 ARG A O 1
ATOM 1490 N N . ILE A 1 198 ? -3.777 -5.406 34.394 1.00 82.69 198 ILE A N 1
ATOM 1491 C CA . ILE A 1 198 ? -4.550 -5.089 33.182 1.00 82.69 198 ILE A CA 1
ATOM 1492 C C . ILE A 1 198 ? -4.549 -6.281 32.218 1.00 82.69 198 ILE A C 1
ATOM 1494 O O . ILE A 1 198 ? -5.596 -6.621 31.678 1.00 82.69 198 ILE A O 1
ATOM 1498 N N . ALA A 1 199 ? -3.401 -6.933 32.019 1.00 81.00 199 ALA A N 1
ATOM 1499 C CA . ALA A 1 199 ? -3.270 -8.086 31.134 1.00 81.00 199 ALA A CA 1
ATOM 1500 C C . ALA A 1 199 ? -4.084 -9.292 31.625 1.00 81.00 199 ALA A C 1
ATOM 1502 O O . ALA A 1 199 ? -4.716 -9.957 30.815 1.00 81.00 199 ALA A O 1
ATOM 1503 N N . GLN A 1 200 ? -4.131 -9.534 32.939 1.00 79.56 200 GLN A N 1
ATOM 1504 C CA . GLN A 1 200 ? -4.972 -10.578 33.544 1.00 79.56 200 GLN A CA 1
ATOM 1505 C C . GLN A 1 200 ? -6.479 -10.294 33.442 1.00 79.56 200 GLN A C 1
ATOM 1507 O O . GLN A 1 200 ? -7.281 -11.207 33.617 1.00 79.56 200 GLN A O 1
ATOM 1512 N N . ALA A 1 201 ? -6.865 -9.036 33.218 1.00 73.62 201 ALA A N 1
ATOM 1513 C CA . ALA A 1 201 ? -8.260 -8.619 33.105 1.00 73.62 201 ALA A CA 1
ATOM 1514 C C . ALA A 1 201 ? -8.792 -8.612 31.658 1.00 73.62 201 ALA A C 1
ATOM 1516 O O . ALA A 1 201 ? -9.977 -8.330 31.473 1.00 73.62 201 ALA A O 1
ATOM 1517 N N . ARG A 1 202 ? -7.935 -8.862 30.658 1.00 61.75 202 ARG A N 1
ATOM 1518 C CA . ARG A 1 202 ? -8.308 -9.001 29.240 1.00 61.75 202 ARG A CA 1
ATOM 1519 C C . ARG A 1 202 ? -8.769 -10.419 28.937 1.00 61.75 202 ARG A C 1
ATOM 1521 O O . ARG A 1 202 ? -9.768 -10.530 28.192 1.00 61.75 202 ARG A O 1
#

Sequence (202 aa):
MDRRKFIKLASLAGLSLTGSAFPRPLLASTPSFEGPYWVTIHAGGGWDPTLLCDPKGRTSASQPDPVNSYDVADILDIGPFRVAPVTGHQAFFERFSSELLVINGIDVGTNSHQVGTRHIWSGSINPGTPSISAVVAGTRPERPALPFLTNGGYDMTDGFVAPTRIPDTAAVSEIAFPHQISANDEATYYSQSTLDRIAQAR

Organism: NCBI:txid408172

Mean predicted aligned error: 10.67 Å